Protein AF-A0A024TRD9-F1 (afdb_monomer)

Foldseek 3Di:
DDDDPPPCPPPPDPPPPVADPVNLVVLLVQCVVQVQLLDPPDSLVPRPPPSVVSVVSLVVLLVVLVVVVVVVVVVPPDDDPPDPSNVSSVVSNVSNVVSVVVVVVVVVVVVVVVVVVVVVVVVVVVVVVVVVVVVVVVVVVVVVVVVVVVVVVVVVVVVVVVVVVVVVVVVVVVVVVVVVVVVVVVVVVVVVVVVVVVVD

pLDDT: mean 78.79, std 17.1, range [31.55, 97.25]

Structure (mmCIF, N/CA/C/O backbone):
data_AF-A0A024TRD9-F1
#
_entry.id   AF-A0A024TRD9-F1
#
loop_
_atom_site.group_PDB
_atom_site.id
_atom_site.type_symbol
_atom_site.label_atom_id
_atom_site.label_alt_id
_atom_site.label_comp_id
_atom_site.label_asym_id
_atom_site.label_entity_id
_atom_site.label_seq_id
_atom_site.pdbx_PDB_ins_code
_atom_site.Cartn_x
_atom_site.Cartn_y
_atom_site.Cartn_z
_atom_site.occupancy
_atom_site.B_iso_or_equiv
_atom_site.auth_seq_id
_atom_site.auth_comp_id
_atom_site.auth_asym_id
_atom_site.auth_atom_id
_atom_site.pdbx_PDB_model_num
ATOM 1 N N . MET A 1 1 ? -62.103 15.910 76.640 1.00 36.50 1 MET A N 1
ATOM 2 C CA . MET A 1 1 ? -62.902 14.799 76.086 1.00 36.50 1 MET A CA 1
ATOM 3 C C . MET A 1 1 ? -63.021 15.069 74.597 1.00 36.50 1 MET A C 1
ATOM 5 O O . MET A 1 1 ? -63.647 16.052 74.235 1.00 36.50 1 MET A O 1
ATOM 9 N N . SER A 1 2 ? -62.052 14.524 73.858 1.00 36.94 2 SER A N 1
ATOM 10 C CA . SER A 1 2 ? -62.256 13.495 72.814 1.00 36.94 2 SER A CA 1
ATOM 11 C C . SER A 1 2 ? -62.791 14.134 71.526 1.00 36.94 2 SER A C 1
ATOM 13 O O . SER A 1 2 ? -63.931 14.572 71.482 1.00 36.94 2 SER A O 1
ATOM 15 N N . ASP A 1 3 ? -61.900 14.460 70.592 1.00 35.81 3 ASP A N 1
ATOM 16 C CA . ASP A 1 3 ? -61.480 13.599 69.465 1.00 35.81 3 ASP A CA 1
ATOM 17 C C . ASP A 1 3 ? -62.474 13.664 68.304 1.00 35.81 3 ASP A C 1
ATOM 19 O O . ASP A 1 3 ? -63.616 13.260 68.461 1.00 35.81 3 ASP A O 1
ATOM 23 N N . VAL A 1 4 ? -62.022 14.196 67.164 1.00 42.62 4 VAL A N 1
ATOM 24 C CA . VAL A 1 4 ? -61.913 13.508 65.863 1.00 42.62 4 VAL A CA 1
ATOM 25 C C . VAL A 1 4 ? -61.192 14.495 64.935 1.00 42.62 4 VAL A C 1
ATOM 27 O O . VAL A 1 4 ? -61.784 15.426 64.390 1.00 42.62 4 VAL A O 1
ATOM 30 N N . HIS A 1 5 ? -59.880 14.320 64.773 1.00 37.00 5 HIS A N 1
ATOM 31 C CA . HIS A 1 5 ? -59.167 14.878 63.629 1.00 37.00 5 HIS A CA 1
ATOM 32 C C . HIS A 1 5 ? -59.531 14.054 62.395 1.00 37.00 5 HIS A C 1
ATOM 34 O O . HIS A 1 5 ? -59.026 12.955 62.183 1.00 37.00 5 HIS A O 1
ATOM 40 N N . ALA A 1 6 ? -60.418 14.613 61.578 1.00 43.62 6 ALA A N 1
ATOM 41 C CA . ALA A 1 6 ? -60.546 14.252 60.179 1.00 43.62 6 ALA A CA 1
ATOM 42 C C . ALA A 1 6 ? -59.285 14.744 59.448 1.00 43.62 6 ALA A C 1
ATOM 44 O O . ALA A 1 6 ? -59.249 15.860 58.937 1.00 43.62 6 ALA A O 1
ATOM 45 N N . SER A 1 7 ? -58.223 13.938 59.448 1.00 37.84 7 SER A N 1
ATOM 46 C CA . SER A 1 7 ? -57.136 14.100 58.486 1.00 37.84 7 SER A CA 1
ATOM 47 C C . SER A 1 7 ? -57.434 13.193 57.305 1.00 37.84 7 SER A C 1
ATOM 49 O O . SER A 1 7 ? -57.062 12.019 57.275 1.00 37.84 7 SER A O 1
ATOM 51 N N . ASP A 1 8 ? -58.162 13.774 56.364 1.00 36.28 8 ASP A N 1
ATOM 52 C CA . ASP A 1 8 ? -58.354 13.294 55.009 1.00 36.28 8 ASP A CA 1
ATOM 53 C C . ASP A 1 8 ? -56.978 13.284 54.318 1.00 36.28 8 ASP A C 1
ATOM 55 O O . ASP A 1 8 ? -56.548 14.254 53.695 1.00 36.28 8 ASP A O 1
ATOM 59 N N . PHE A 1 9 ? -56.209 12.214 54.537 1.00 32.94 9 PHE A N 1
ATOM 60 C CA . PHE A 1 9 ? -54.996 11.947 53.777 1.00 32.94 9 PHE A CA 1
ATOM 61 C C . PHE A 1 9 ? -55.445 11.367 52.444 1.00 32.94 9 PHE A C 1
ATOM 63 O O . PHE A 1 9 ? -55.561 10.158 52.258 1.00 32.94 9 PHE A O 1
ATOM 70 N N . THR A 1 10 ? -55.757 12.283 51.535 1.00 37.31 10 THR A N 1
ATOM 71 C CA . THR A 1 10 ? -56.059 12.013 50.139 1.00 37.31 10 THR A CA 1
ATOM 72 C C . THR A 1 10 ? -55.031 11.041 49.576 1.00 37.31 10 THR A C 1
ATOM 74 O O . THR A 1 10 ? -53.855 11.378 49.406 1.00 37.31 10 THR A O 1
ATOM 77 N N . GLU A 1 11 ? -55.509 9.835 49.287 1.00 39.56 11 GLU A N 1
ATOM 78 C CA . GLU A 1 11 ? -54.861 8.780 48.521 1.00 39.56 11 GLU A CA 1
ATOM 79 C C . GLU A 1 11 ? -54.672 9.284 47.079 1.00 39.56 11 GLU A C 1
ATOM 81 O O . GLU A 1 11 ? -55.409 8.986 46.140 1.00 39.56 11 GLU A O 1
ATOM 86 N N . GLY A 1 12 ? -53.707 10.188 46.931 1.00 31.55 12 GLY A N 1
ATOM 87 C CA . GLY A 1 12 ? -53.382 10.886 45.703 1.00 31.55 12 GLY A CA 1
ATOM 88 C C . GLY A 1 12 ? -52.528 10.013 44.796 1.00 31.55 12 GLY A C 1
ATOM 89 O O . GLY A 1 12 ? -51.305 10.065 44.840 1.00 31.55 12 GLY A O 1
ATOM 90 N N . GLN A 1 13 ? -53.201 9.256 43.932 1.00 36.44 13 GLN A N 1
ATOM 91 C CA . GLN A 1 13 ? -52.716 8.877 42.603 1.00 36.44 13 GLN A CA 1
ATOM 92 C C . GLN A 1 13 ? -51.394 8.086 42.559 1.00 36.44 13 GLN A C 1
ATOM 94 O O . GLN A 1 13 ? -50.378 8.551 42.036 1.00 36.44 13 GLN A O 1
ATOM 99 N N . GLN A 1 14 ? -51.437 6.802 42.926 1.00 41.22 14 GLN A N 1
ATOM 100 C CA . GLN A 1 14 ? -50.516 5.837 42.317 1.00 41.22 14 GLN A CA 1
ATOM 101 C C . GLN A 1 14 ? -50.918 5.630 40.851 1.00 41.22 14 GLN A C 1
ATOM 103 O O . GLN A 1 14 ? -51.645 4.703 40.492 1.00 41.22 14 GLN A O 1
ATOM 108 N N . ALA A 1 15 ? -50.445 6.518 39.974 1.00 36.62 15 ALA A N 1
ATOM 109 C CA . ALA A 1 15 ? -50.396 6.242 38.545 1.00 36.62 15 ALA A CA 1
ATOM 110 C C . ALA A 1 15 ? -49.765 4.854 38.358 1.00 36.62 15 ALA A C 1
ATOM 112 O O . ALA A 1 15 ? -48.686 4.616 38.895 1.00 36.62 15 ALA A O 1
ATOM 113 N N . ARG A 1 16 ? -50.461 3.945 37.654 1.00 48.84 16 ARG A N 1
ATOM 114 C CA . ARG A 1 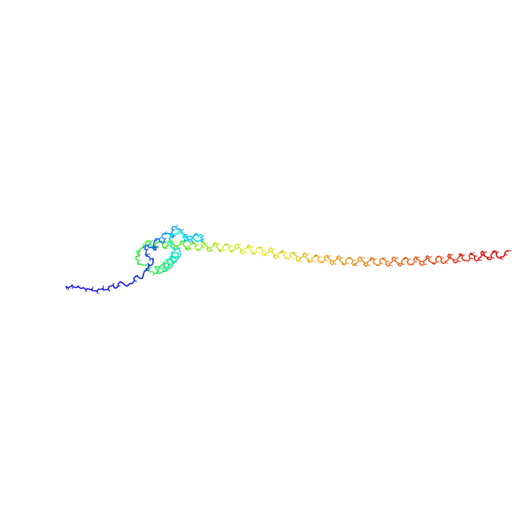16 ? -50.097 2.526 37.456 1.00 48.84 16 ARG A CA 1
ATOM 115 C C . ARG A 1 16 ? -48.596 2.354 37.189 1.00 48.84 16 ARG A C 1
ATOM 117 O O . ARG A 1 16 ? -48.142 2.409 36.045 1.00 48.84 16 ARG A O 1
ATOM 124 N N . LYS A 1 17 ? -47.824 2.153 38.257 1.00 57.59 17 LYS A N 1
ATOM 125 C CA . LYS A 1 17 ? -46.373 2.004 38.218 1.00 57.59 17 LYS A CA 1
ATOM 126 C C . LYS A 1 17 ? -46.129 0.590 37.707 1.00 57.59 17 LYS A C 1
ATOM 128 O O . LYS A 1 17 ? -46.303 -0.373 38.440 1.00 57.59 17 LYS A O 1
ATOM 133 N N . TRP A 1 18 ? -45.793 0.462 36.423 1.00 66.94 18 TRP A N 1
ATOM 134 C CA . TRP A 1 18 ? -45.527 -0.832 35.769 1.00 66.94 18 TRP A CA 1
ATOM 135 C C . TRP A 1 18 ? -44.462 -1.679 36.494 1.00 66.94 18 TRP A C 1
ATOM 137 O O . TRP A 1 18 ? -44.403 -2.884 36.282 1.00 66.94 18 TRP A O 1
ATOM 147 N N . TRP A 1 19 ? -43.637 -1.055 37.341 1.00 79.06 19 TRP A N 1
ATOM 148 C CA . TRP A 1 19 ? -42.618 -1.704 38.159 1.00 79.06 19 TRP A CA 1
ATOM 149 C C . TRP A 1 19 ? -42.872 -1.422 39.642 1.00 79.06 19 TRP A C 1
ATOM 151 O O . TRP A 1 19 ? -42.873 -0.261 40.065 1.00 79.06 19 TRP A O 1
ATOM 161 N N . SER A 1 20 ? -43.085 -2.486 40.414 1.00 86.38 20 SER A N 1
ATOM 162 C CA . SER A 1 20 ? -43.129 -2.461 41.879 1.00 86.38 20 SER A CA 1
ATOM 163 C C . SER A 1 20 ? -41.728 -2.657 42.465 1.00 86.38 20 SER A C 1
ATOM 165 O O . SER A 1 20 ? -40.823 -3.112 41.768 1.00 86.38 20 SER A O 1
ATOM 167 N N . ASP A 1 21 ? -41.540 -2.367 43.755 1.00 83.62 21 ASP A N 1
ATOM 168 C CA . ASP A 1 21 ? -40.252 -2.616 44.418 1.00 83.62 21 ASP A CA 1
ATOM 169 C C . ASP A 1 21 ? -39.887 -4.106 44.460 1.00 83.62 21 ASP A C 1
ATOM 171 O O . ASP A 1 21 ? -38.726 -4.453 44.254 1.00 83.62 21 ASP A O 1
ATOM 175 N N . ALA A 1 22 ? -40.881 -4.989 44.607 1.00 85.00 22 ALA A N 1
ATOM 176 C CA . ALA A 1 22 ? -40.695 -6.432 44.461 1.00 85.00 22 ALA A CA 1
ATOM 177 C C . ALA A 1 22 ? -40.285 -6.823 43.027 1.00 85.00 22 ALA A C 1
ATOM 179 O O . ALA A 1 22 ? -39.426 -7.684 42.836 1.00 85.00 22 ALA A O 1
ATOM 180 N N . GLY A 1 23 ? -40.858 -6.161 42.014 1.00 87.06 23 GLY A N 1
ATOM 181 C CA . GLY A 1 23 ? -40.491 -6.359 40.610 1.00 87.06 23 GLY A CA 1
ATOM 182 C C . GLY A 1 23 ? -39.075 -5.876 40.293 1.00 87.06 23 GLY A C 1
ATOM 183 O O . GLY A 1 23 ? -38.345 -6.555 39.576 1.00 87.06 23 GLY A O 1
ATOM 184 N N . ASP A 1 24 ? -38.659 -4.742 40.863 1.00 88.62 24 ASP A N 1
ATOM 185 C CA . ASP A 1 24 ? -37.281 -4.258 40.753 1.00 88.62 24 ASP A CA 1
ATOM 186 C C . ASP A 1 24 ? -36.296 -5.227 41.413 1.00 88.62 24 ASP A C 1
ATOM 188 O O . ASP A 1 24 ? -35.254 -5.511 40.833 1.00 88.62 24 ASP A O 1
ATOM 192 N N . LEU A 1 25 ? -36.619 -5.747 42.602 1.00 89.00 25 LEU A N 1
ATOM 193 C CA . LEU A 1 25 ? -35.757 -6.700 43.299 1.00 89.00 25 LEU A CA 1
ATOM 194 C C . LEU A 1 25 ? -35.585 -7.987 42.483 1.00 89.00 25 LEU A C 1
ATOM 196 O O . LEU A 1 25 ? -34.457 -8.400 42.242 1.00 89.00 25 LEU A O 1
ATOM 200 N N . SER A 1 26 ? -36.681 -8.559 41.974 1.00 88.75 26 SER A N 1
ATOM 201 C CA . SER A 1 26 ? -36.634 -9.745 41.108 1.00 88.75 26 SER A CA 1
ATOM 202 C C . SER A 1 26 ? -35.815 -9.504 39.834 1.00 88.75 26 SER A C 1
ATOM 204 O O . SER A 1 26 ? -34.998 -10.347 39.461 1.00 88.75 26 SER A O 1
ATOM 206 N N . LEU A 1 27 ? -35.971 -8.335 39.199 1.00 88.38 27 LEU A N 1
ATOM 207 C CA . LEU A 1 27 ? -35.169 -7.946 38.039 1.00 88.38 27 LEU A CA 1
ATOM 208 C C . LEU A 1 27 ? -33.677 -7.873 38.380 1.00 88.38 27 LEU A C 1
ATOM 210 O O . LEU A 1 27 ? -32.857 -8.395 37.628 1.00 88.38 27 LEU A O 1
ATOM 214 N N . LEU A 1 28 ? -33.316 -7.219 39.485 1.00 90.56 28 LEU A N 1
ATOM 215 C CA . LEU A 1 28 ? -31.923 -7.074 39.902 1.00 90.56 28 LEU A CA 1
ATOM 216 C C . LEU A 1 28 ? -31.305 -8.429 40.247 1.00 90.56 28 LEU A C 1
ATOM 218 O O . LEU A 1 28 ? -30.190 -8.701 39.814 1.00 90.56 28 LEU A O 1
ATOM 222 N N . THR A 1 29 ? -32.035 -9.305 40.942 1.00 90.06 29 THR A N 1
ATOM 223 C CA . THR A 1 29 ? -31.573 -10.667 41.238 1.00 90.06 29 THR A CA 1
ATOM 224 C C . THR A 1 29 ? -31.293 -11.428 39.948 1.00 90.06 29 THR A C 1
ATOM 226 O O . THR A 1 29 ? -30.225 -12.017 39.805 1.00 90.06 29 THR A O 1
ATOM 229 N N . GLN A 1 30 ? -32.202 -11.351 38.973 1.00 87.56 30 GLN A N 1
ATOM 230 C CA . GLN A 1 30 ? -32.016 -12.010 37.683 1.00 87.56 30 GLN A CA 1
ATOM 231 C C . GLN A 1 30 ? -30.812 -11.446 36.916 1.00 87.56 30 GLN A C 1
ATOM 233 O O . GLN A 1 30 ? -30.008 -12.198 36.373 1.00 87.56 30 GLN A O 1
ATOM 238 N N . VAL A 1 31 ? -30.642 -10.121 36.902 1.00 87.19 31 VAL A N 1
ATOM 239 C CA . VAL A 1 31 ? -29.489 -9.473 36.261 1.00 87.19 31 VAL A CA 1
ATOM 240 C C . VAL A 1 31 ? -28.173 -9.838 36.956 1.00 87.19 31 VAL A C 1
ATOM 242 O O . VAL A 1 31 ? -27.162 -9.969 36.268 1.00 87.19 31 VAL A O 1
ATOM 245 N N . ASN A 1 32 ? -28.178 -10.033 38.277 1.00 89.69 32 ASN A N 1
ATOM 246 C CA . ASN A 1 32 ? -26.997 -10.464 39.025 1.00 89.69 32 ASN A CA 1
ATOM 247 C C . ASN A 1 32 ? -26.613 -11.916 38.728 1.00 89.69 32 ASN A C 1
ATOM 249 O O . ASN A 1 32 ? -25.433 -12.226 38.624 1.00 89.69 32 ASN A O 1
ATOM 253 N N . ILE A 1 33 ? -27.598 -12.794 38.524 1.00 88.19 33 ILE A N 1
ATOM 254 C CA . ILE A 1 33 ? -27.360 -14.187 38.120 1.00 88.19 33 ILE A CA 1
ATOM 255 C C . ILE A 1 33 ? -26.815 -14.247 36.688 1.00 88.19 33 ILE A C 1
ATOM 257 O O . ILE A 1 33 ? -25.801 -14.891 36.426 1.00 88.19 33 ILE A O 1
ATOM 261 N N . ASP A 1 34 ? -27.476 -13.563 35.753 1.00 85.06 34 ASP A N 1
ATOM 262 C CA . ASP A 1 34 ? -27.178 -13.711 34.326 1.00 85.06 34 ASP A CA 1
ATOM 263 C C . ASP A 1 34 ? -25.964 -12.880 33.877 1.00 85.06 34 ASP A C 1
ATOM 265 O O . ASP A 1 34 ? -25.348 -13.172 32.847 1.00 85.06 34 ASP A O 1
ATOM 269 N N . LEU A 1 35 ? -25.640 -11.805 34.605 1.00 85.00 35 LEU A N 1
ATOM 270 C CA . LEU A 1 35 ? -24.626 -10.800 34.256 1.00 85.00 35 LEU A CA 1
ATOM 271 C C . LEU A 1 35 ? -24.644 -10.434 32.757 1.00 85.00 35 LEU A C 1
ATOM 273 O O . LEU A 1 35 ? -23.615 -10.488 32.067 1.00 85.00 35 LEU A O 1
ATOM 277 N N . PRO A 1 36 ? -25.805 -10.023 32.210 1.00 78.62 36 PRO A N 1
ATOM 278 C CA . PRO A 1 36 ? -26.000 -9.849 30.771 1.00 78.62 36 PRO A CA 1
ATOM 279 C C . PRO A 1 36 ? -25.104 -8.753 30.174 1.00 78.62 36 PRO A C 1
ATOM 281 O O . PRO A 1 36 ? -24.856 -8.730 28.969 1.00 78.62 36 PRO A O 1
ATOM 284 N N . PHE A 1 37 ? -24.593 -7.844 31.007 1.00 77.06 37 PHE A N 1
ATOM 285 C CA . PHE A 1 37 ? -23.659 -6.789 30.621 1.00 77.06 37 PHE A CA 1
ATOM 286 C C . PHE A 1 37 ? -22.200 -7.257 30.518 1.00 77.06 37 PHE A C 1
ATOM 288 O O . PHE A 1 37 ? -21.404 -6.522 29.937 1.00 77.06 37 PHE A O 1
ATOM 295 N N . LYS A 1 38 ? -21.841 -8.454 31.005 1.00 77.69 38 LYS A N 1
ATOM 296 C CA . LYS A 1 38 ? -20.530 -9.084 30.755 1.00 77.69 38 LYS A CA 1
ATOM 297 C C . LYS A 1 38 ? -20.533 -9.881 29.445 1.00 77.69 38 LYS A C 1
ATOM 299 O O . LYS A 1 38 ? -19.570 -9.825 28.685 1.00 77.69 38 LYS A O 1
ATOM 304 N N . GLN A 1 39 ? -21.652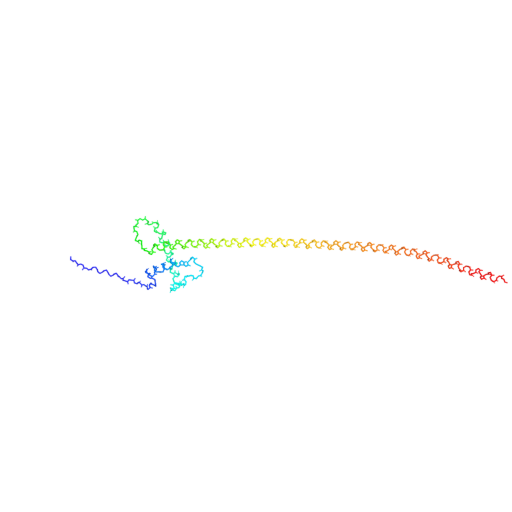 -10.520 29.111 1.00 70.31 39 GLN A N 1
ATOM 305 C CA . GLN A 1 39 ? -21.805 -11.359 27.915 1.00 70.31 39 GLN A CA 1
ATOM 306 C C . GLN A 1 39 ? -21.870 -10.569 26.589 1.00 70.31 39 GLN A C 1
ATOM 308 O O . GLN A 1 39 ? -22.286 -9.408 26.552 1.00 70.31 39 GLN A O 1
ATOM 313 N N . ALA A 1 40 ? -21.489 -11.202 25.472 1.00 60.03 40 ALA A N 1
ATOM 314 C CA . ALA A 1 40 ? -21.590 -10.620 24.127 1.00 60.03 40 ALA A CA 1
ATOM 315 C C . ALA A 1 40 ? -23.055 -10.320 23.715 1.00 60.03 40 ALA A C 1
ATOM 317 O O . ALA A 1 40 ? -24.005 -10.794 24.334 1.00 60.03 40 ALA A O 1
ATOM 318 N N . LYS A 1 41 ? -23.245 -9.472 22.687 1.00 55.50 41 LYS A N 1
ATOM 319 C CA . LYS A 1 41 ? -24.539 -8.853 22.311 1.00 55.50 41 LYS A CA 1
ATOM 320 C C . LYS A 1 41 ? -25.743 -9.824 22.381 1.00 55.50 41 LYS A C 1
ATOM 322 O O . LYS A 1 41 ? -25.749 -10.835 21.690 1.00 55.50 41 LYS A O 1
ATOM 327 N N . ASN A 1 42 ? -26.806 -9.386 23.080 1.00 52.75 42 ASN A N 1
ATOM 328 C CA . ASN A 1 42 ? -28.167 -9.964 23.211 1.00 52.75 42 ASN A CA 1
ATOM 329 C C . ASN A 1 42 ? -28.502 -10.831 24.450 1.00 52.75 42 ASN A C 1
ATOM 331 O O . ASN A 1 42 ? -29.638 -11.295 24.529 1.00 52.75 42 ASN A O 1
ATOM 335 N N . ALA A 1 43 ? -27.627 -10.974 25.451 1.00 54.78 43 ALA A N 1
ATOM 336 C CA . ALA A 1 43 ? -27.915 -11.792 26.646 1.00 54.78 43 ALA A CA 1
ATOM 337 C C . ALA A 1 43 ? -29.164 -11.361 27.451 1.00 54.78 43 ALA A C 1
ATOM 339 O O . ALA A 1 43 ? -29.897 -12.194 27.971 1.00 54.78 43 ALA A O 1
ATOM 340 N N . MET A 1 44 ? -29.487 -10.064 27.476 1.00 55.72 44 MET A N 1
ATOM 341 C CA . MET A 1 44 ? -30.623 -9.521 28.242 1.00 55.72 44 MET A CA 1
ATOM 342 C C . MET A 1 44 ? -32.014 -9.913 27.692 1.00 55.72 44 MET A C 1
ATOM 344 O O . MET A 1 44 ? -33.029 -9.552 28.280 1.00 55.72 44 MET A O 1
ATOM 348 N N . LYS A 1 45 ? -32.079 -10.624 26.554 1.00 54.28 45 LYS A N 1
ATOM 349 C CA . LYS A 1 45 ? -33.325 -11.165 25.977 1.00 54.28 45 LYS A CA 1
ATOM 350 C C . LYS A 1 45 ? -33.704 -12.547 26.526 1.00 54.28 45 LYS A C 1
ATOM 352 O O . LYS A 1 45 ? -34.810 -12.998 26.252 1.00 54.28 45 LYS A O 1
ATOM 357 N N . ALA A 1 46 ? -32.809 -13.222 27.249 1.00 50.06 46 ALA A N 1
ATOM 358 C CA . ALA A 1 46 ? -33.016 -14.602 27.693 1.00 50.06 46 ALA A CA 1
ATOM 359 C C . ALA A 1 46 ? -33.877 -14.734 28.968 1.00 50.06 46 ALA A C 1
ATOM 361 O O . ALA A 1 46 ? -34.317 -15.832 29.286 1.00 50.06 46 ALA A O 1
ATOM 362 N N . SER A 1 47 ? -34.164 -13.636 29.678 1.00 51.94 47 SER A N 1
ATOM 363 C CA . SER A 1 47 ? -34.734 -13.658 31.035 1.00 51.94 47 SER A CA 1
ATOM 364 C C . SER A 1 47 ? -36.271 -13.670 31.125 1.00 51.94 47 SER A C 1
ATOM 366 O O . SER A 1 47 ? -36.825 -13.370 32.179 1.00 51.94 47 SER A O 1
ATOM 368 N N . GLY A 1 48 ? -36.999 -13.984 30.046 1.00 54.34 48 GLY A N 1
ATOM 369 C CA . GLY A 1 48 ? -38.469 -14.142 30.065 1.00 54.34 48 GLY A CA 1
ATOM 370 C C . GLY A 1 48 ? -39.295 -12.862 30.311 1.00 54.34 48 GLY A C 1
ATOM 371 O O . GLY A 1 48 ? -40.499 -12.851 30.066 1.00 54.34 48 GLY A O 1
ATOM 372 N N . LEU A 1 49 ? -38.663 -11.765 30.733 1.00 58.03 49 LEU A N 1
ATOM 373 C CA . LEU A 1 49 ? -39.234 -10.421 30.807 1.00 58.03 49 LEU A CA 1
ATOM 374 C C . LEU A 1 49 ? -39.056 -9.710 29.458 1.00 58.03 49 LEU A C 1
ATOM 376 O O . LEU A 1 49 ? -38.115 -10.002 28.723 1.00 58.03 49 LEU A O 1
ATOM 380 N N . ASP A 1 50 ? -39.937 -8.759 29.122 1.00 67.06 50 ASP A N 1
ATOM 381 C CA . ASP A 1 50 ? -39.813 -7.916 27.919 1.00 67.06 50 ASP A CA 1
ATOM 382 C C . ASP A 1 50 ? -38.431 -7.237 27.911 1.00 67.06 50 ASP A C 1
ATOM 384 O O . ASP A 1 50 ? -38.224 -6.208 28.561 1.00 67.06 50 ASP A O 1
ATOM 388 N N . GLY A 1 51 ? -37.466 -7.847 27.212 1.00 69.94 51 GLY A N 1
ATOM 389 C CA . GLY A 1 51 ? -36.041 -7.556 27.368 1.00 69.94 51 GLY A CA 1
ATOM 390 C C . GLY A 1 51 ? -35.700 -6.091 27.117 1.00 69.94 51 GLY A C 1
ATOM 391 O O . GLY A 1 51 ? -34.767 -5.569 27.719 1.00 69.94 51 GLY A O 1
ATOM 392 N N . LYS A 1 52 ? -36.493 -5.377 26.305 1.00 76.94 52 LYS A N 1
ATOM 393 C CA . LYS A 1 52 ? -36.339 -3.927 26.105 1.00 76.94 52 LYS A CA 1
ATOM 394 C C . LYS A 1 52 ? -36.761 -3.124 27.340 1.00 76.94 52 LYS A C 1
ATOM 396 O O . LYS A 1 52 ? -36.036 -2.215 27.744 1.00 76.94 52 LYS A O 1
ATOM 401 N N . LYS A 1 53 ? -37.899 -3.458 27.957 1.00 81.62 53 LYS A N 1
ATOM 402 C CA . LYS A 1 53 ? -38.396 -2.781 29.169 1.00 81.62 53 LYS A CA 1
ATOM 403 C C . LYS A 1 53 ? -37.555 -3.120 30.394 1.00 81.62 53 LYS A C 1
ATOM 405 O O . LYS A 1 53 ? -37.221 -2.212 31.148 1.00 81.62 53 LYS A O 1
ATOM 410 N N . ALA A 1 54 ? -37.166 -4.384 30.550 1.00 81.81 54 ALA A N 1
ATOM 411 C CA . ALA A 1 54 ? -36.278 -4.831 31.620 1.00 81.81 54 ALA A CA 1
ATOM 412 C C . ALA A 1 54 ? -34.895 -4.161 31.522 1.00 81.81 54 ALA A C 1
ATOM 414 O O . ALA A 1 54 ? -34.406 -3.621 32.512 1.00 81.81 54 ALA A O 1
ATOM 415 N N . SER A 1 55 ? -34.315 -4.085 30.315 1.00 80.06 55 SER A N 1
ATOM 416 C CA . SER A 1 55 ? -33.061 -3.349 30.081 1.00 80.06 55 SER A CA 1
ATOM 417 C C . SER A 1 55 ? -33.189 -1.876 30.456 1.00 80.06 55 SER A C 1
ATOM 419 O O . SER A 1 55 ? -32.382 -1.356 31.222 1.00 80.06 55 SER A O 1
ATOM 421 N N . SER A 1 56 ? -34.226 -1.198 29.950 1.00 84.25 56 SER A N 1
ATOM 422 C CA . SER A 1 56 ? -34.467 0.215 30.258 1.00 84.25 56 SER A CA 1
ATOM 423 C C . SER A 1 56 ? -34.633 0.449 31.762 1.00 84.25 56 SER A C 1
ATOM 425 O O . SER A 1 56 ? -34.059 1.399 32.299 1.00 84.25 56 SER A O 1
ATOM 427 N N . ARG A 1 57 ? -35.360 -0.440 32.452 1.00 87.19 57 ARG A N 1
ATOM 428 C CA . ARG A 1 57 ? -35.563 -0.357 33.898 1.00 87.19 57 ARG A CA 1
ATOM 429 C C . ARG A 1 57 ? -34.263 -0.555 34.674 1.00 87.19 57 ARG A C 1
ATOM 431 O O . ARG A 1 57 ? -33.981 0.252 35.554 1.00 87.19 57 ARG A O 1
ATOM 438 N N . PHE A 1 58 ? -33.456 -1.552 34.317 1.00 86.00 58 PHE A N 1
ATOM 439 C CA . PHE A 1 58 ? -32.155 -1.807 34.939 1.00 86.00 58 PHE A CA 1
ATOM 440 C C . PHE A 1 58 ? -31.233 -0.582 34.865 1.00 86.00 58 PHE A C 1
ATOM 442 O O . PHE A 1 58 ? -30.749 -0.112 35.892 1.00 86.00 58 PHE A O 1
ATOM 449 N N . TYR A 1 59 ? -31.058 0.010 33.678 1.00 85.38 59 TYR A N 1
ATOM 450 C CA . TYR A 1 59 ? -30.214 1.203 33.530 1.00 85.38 59 TYR A CA 1
ATOM 451 C C . TYR A 1 59 ? -30.740 2.405 34.319 1.00 85.38 59 TYR A C 1
ATOM 453 O O . TYR A 1 59 ? -29.954 3.183 34.862 1.00 85.38 59 TYR A O 1
ATOM 461 N N . GLN A 1 60 ? -32.063 2.555 34.417 1.00 86.12 60 GLN A N 1
ATOM 462 C CA . GLN A 1 60 ? -32.660 3.597 35.244 1.00 86.12 60 GLN A CA 1
ATOM 463 C C . GLN A 1 60 ? -32.359 3.378 36.734 1.00 86.12 60 GLN A C 1
ATOM 465 O O . GLN A 1 60 ? -32.039 4.347 37.420 1.00 86.12 60 GLN A O 1
ATOM 470 N N . LEU A 1 61 ? -32.431 2.137 37.227 1.00 89.00 61 LEU A N 1
ATOM 471 C CA . LEU A 1 61 ? -32.110 1.798 38.618 1.00 89.00 61 LEU A CA 1
ATOM 472 C C . LEU A 1 61 ? -30.640 2.087 38.940 1.00 89.00 61 LEU A C 1
ATOM 474 O O . LEU A 1 61 ? -30.372 2.794 39.904 1.00 89.00 61 LEU A O 1
ATOM 478 N N . ILE A 1 62 ? -29.712 1.659 38.080 1.00 87.19 62 ILE A N 1
ATOM 479 C CA . ILE A 1 62 ? -28.279 1.972 38.205 1.00 87.19 62 ILE A CA 1
ATOM 480 C C . ILE A 1 62 ? -28.045 3.488 38.256 1.00 87.19 62 ILE A C 1
ATOM 482 O O . ILE A 1 62 ? -27.325 3.985 39.119 1.00 87.19 62 ILE A O 1
ATOM 486 N N . ARG A 1 63 ? -28.684 4.255 37.362 1.00 87.31 63 ARG A N 1
ATOM 487 C CA . ARG A 1 63 ? -28.537 5.719 37.318 1.00 87.31 63 ARG A CA 1
ATOM 488 C C . ARG A 1 63 ? -29.042 6.395 38.591 1.00 87.31 63 ARG A C 1
ATOM 490 O O . ARG A 1 63 ? -28.409 7.333 39.071 1.00 87.31 63 ARG A O 1
ATOM 497 N N . VAL A 1 64 ? -30.206 5.978 39.085 1.00 85.38 64 VAL A N 1
ATOM 498 C CA . VAL A 1 64 ? -30.786 6.524 40.319 1.00 85.38 64 VAL A CA 1
ATOM 499 C C . VAL A 1 64 ? -29.908 6.164 41.516 1.00 85.38 64 VAL A C 1
ATOM 501 O O . VAL A 1 64 ? -29.628 7.038 42.331 1.00 85.38 64 VAL A O 1
ATOM 504 N N . HIS A 1 65 ? -29.413 4.926 41.577 1.00 89.19 65 HIS A N 1
ATOM 505 C CA . HIS A 1 65 ? -28.564 4.446 42.666 1.00 89.19 65 HIS A CA 1
ATOM 506 C C . HIS A 1 65 ? -27.222 5.171 42.745 1.00 89.19 65 HIS A C 1
ATOM 508 O O . HIS A 1 65 ? -26.828 5.605 43.818 1.00 89.19 65 HIS A O 1
ATOM 514 N N . LYS A 1 66 ? -26.557 5.415 41.609 1.00 85.75 66 LYS A N 1
ATOM 515 C CA . LYS A 1 66 ? -25.306 6.196 41.581 1.00 85.75 66 LYS A CA 1
ATOM 516 C C . LYS A 1 66 ? -25.483 7.604 42.156 1.00 85.75 66 LYS A C 1
ATOM 518 O O . LYS A 1 66 ? -24.689 8.043 42.979 1.00 85.75 66 LYS A O 1
ATOM 523 N N . LYS A 1 67 ? -26.576 8.288 41.795 1.00 84.5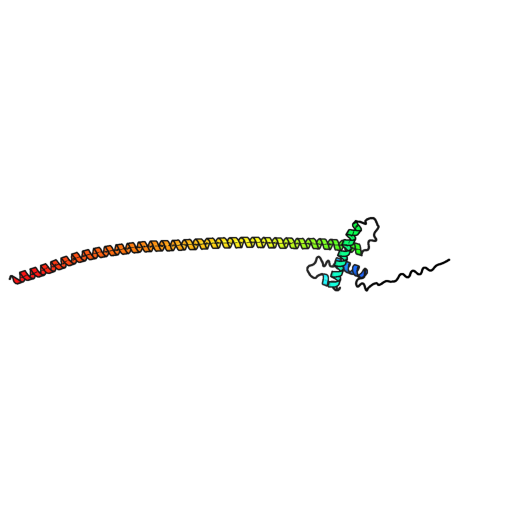0 67 LYS A N 1
ATOM 524 C CA . LYS A 1 67 ? -26.912 9.604 42.370 1.00 84.50 67 LYS A CA 1
ATOM 525 C C . LYS A 1 67 ? -27.198 9.531 43.868 1.00 84.50 67 LYS A C 1
ATOM 527 O O . LYS A 1 67 ? -26.875 10.464 44.601 1.00 84.50 67 LYS A O 1
ATOM 532 N N . PHE A 1 68 ? -27.831 8.446 44.310 1.00 85.44 68 PHE A N 1
ATOM 533 C CA . PHE A 1 68 ? -28.070 8.188 45.723 1.00 85.44 68 PHE A CA 1
ATOM 534 C C . PHE A 1 68 ? -26.752 7.970 46.476 1.00 85.44 68 PHE A C 1
ATOM 536 O O . PHE A 1 68 ? -26.524 8.677 47.446 1.00 85.44 68 PHE A O 1
ATOM 543 N N . GLN A 1 69 ? -25.842 7.121 45.985 1.00 85.19 69 GLN A N 1
ATOM 544 C CA . GLN A 1 69 ? -24.502 6.929 46.563 1.00 85.19 69 GLN A CA 1
ATOM 545 C C . GLN A 1 69 ? -23.715 8.246 46.652 1.00 85.19 69 GLN A C 1
ATOM 547 O O . GLN A 1 69 ? -23.138 8.557 47.694 1.00 85.19 69 GLN A O 1
ATOM 552 N N . GLU A 1 70 ? -23.725 9.049 45.583 1.00 83.06 70 GLU A N 1
ATOM 553 C CA . GLU A 1 70 ? -23.099 10.376 45.567 1.00 83.06 70 GLU A CA 1
ATOM 554 C C . GLU A 1 70 ? -23.688 11.292 46.644 1.00 83.06 70 GLU A C 1
ATOM 556 O O . GLU A 1 70 ? -22.935 11.941 47.359 1.00 83.06 70 GLU A O 1
ATOM 561 N N . SER A 1 71 ? -25.014 11.318 46.800 1.00 80.19 71 SER A N 1
ATOM 562 C CA . SER A 1 71 ? -25.701 12.175 47.776 1.00 80.19 71 SER A CA 1
ATOM 563 C C . SER A 1 71 ? -25.518 11.681 49.219 1.00 80.19 71 SER A C 1
ATOM 565 O O . SER A 1 71 ? -25.260 12.480 50.117 1.00 80.19 71 SER A O 1
ATOM 567 N N . SER A 1 72 ? -25.597 10.367 49.449 1.00 72.25 72 SER A N 1
ATOM 568 C CA . SER A 1 72 ? -25.424 9.729 50.760 1.00 72.25 72 SER A CA 1
ATOM 569 C C . SER A 1 72 ? -23.999 9.845 51.290 1.00 72.25 72 SER A C 1
ATOM 571 O O . SER A 1 72 ? -23.817 10.015 52.495 1.00 72.25 72 SER A O 1
ATOM 573 N N . LYS A 1 73 ? -22.989 9.875 50.411 1.00 64.62 73 LYS A N 1
ATOM 574 C CA . LYS A 1 73 ? -21.596 10.166 50.787 1.00 64.62 73 LYS A CA 1
ATOM 575 C C . LYS A 1 73 ? -21.449 11.492 51.550 1.00 64.62 73 LYS A C 1
ATOM 577 O O . LYS A 1 73 ? -20.568 11.607 52.396 1.00 64.62 73 LYS A O 1
ATOM 582 N N . TYR A 1 74 ? -22.318 12.470 51.287 1.00 60.28 74 TYR A N 1
ATOM 583 C CA . TYR A 1 74 ? -22.326 13.774 51.962 1.00 60.28 74 TYR A CA 1
ATOM 584 C C . TYR A 1 74 ? -23.317 13.866 53.139 1.00 60.28 74 TYR A C 1
ATOM 586 O O . TYR A 1 74 ? -23.382 14.904 53.791 1.00 60.28 74 TYR A O 1
ATOM 594 N N . LEU A 1 75 ? -24.065 12.795 53.434 1.00 58.78 75 LEU A N 1
ATOM 595 C CA . LEU A 1 75 ? -25.081 12.713 54.500 1.00 58.78 75 LEU A CA 1
ATOM 596 C C . LEU A 1 75 ? -24.755 11.636 55.560 1.00 58.78 75 LEU A C 1
ATOM 598 O O . LEU A 1 75 ? -25.605 11.301 56.383 1.00 58.78 75 LEU A O 1
ATOM 602 N N . SER A 1 76 ? -23.531 11.094 55.541 1.00 55.12 76 SER A N 1
ATOM 603 C CA . SER A 1 76 ? -23.040 10.009 56.406 1.00 55.12 76 SER A CA 1
ATOM 604 C C . SER A 1 76 ? -23.011 10.402 57.893 1.00 55.12 76 SER A C 1
ATOM 606 O O . SER A 1 76 ? -21.978 10.796 58.433 1.00 55.12 76 SER A O 1
ATOM 608 N N . GLY A 1 77 ? -24.156 10.274 58.555 1.00 55.00 77 GLY A N 1
ATOM 609 C CA . GLY A 1 77 ? -24.319 10.390 60.008 1.00 55.00 77 GLY A CA 1
ATOM 610 C C . GLY A 1 77 ? -25.665 9.871 60.526 1.00 55.00 77 GLY A C 1
ATOM 611 O O . GLY A 1 77 ? -25.948 10.008 61.712 1.00 55.00 77 GLY A O 1
ATOM 612 N N . VAL A 1 78 ? -26.498 9.296 59.652 1.00 45.91 78 VAL A N 1
ATOM 613 C CA . VAL A 1 78 ? -27.828 8.768 59.979 1.00 45.91 78 VAL A CA 1
ATOM 614 C C . VAL A 1 78 ? -27.839 7.278 59.657 1.00 45.91 78 VAL A C 1
ATOM 616 O O . VAL A 1 78 ? -27.449 6.889 58.557 1.00 45.91 78 VAL A O 1
ATOM 619 N N . GLU A 1 79 ? -28.255 6.462 60.626 1.00 46.19 79 GLU A N 1
ATOM 620 C CA . GLU A 1 79 ? -28.413 5.015 60.477 1.00 46.19 79 GLU A CA 1
ATOM 621 C C . GLU A 1 79 ? -29.428 4.733 59.356 1.00 46.19 79 GLU A C 1
ATOM 623 O O . GLU A 1 79 ? -30.569 5.201 59.396 1.00 46.19 79 GLU A O 1
ATOM 628 N N . GLN A 1 80 ? -28.974 4.057 58.302 1.00 54.91 80 GLN A N 1
ATOM 629 C CA . GLN A 1 80 ? -29.768 3.770 57.113 1.00 54.91 80 GLN A CA 1
ATOM 630 C C . GLN A 1 80 ? -30.289 2.337 57.199 1.00 54.91 80 GLN A C 1
ATOM 632 O O . GLN A 1 80 ? -29.521 1.415 57.457 1.00 54.91 80 GLN A O 1
ATOM 637 N N . ASP A 1 81 ? -31.584 2.145 56.954 1.00 55.56 81 ASP A N 1
ATOM 638 C CA . ASP A 1 81 ? -32.170 0.812 56.824 1.00 55.56 81 ASP A CA 1
ATOM 639 C C . ASP A 1 81 ? -31.698 0.202 55.490 1.00 55.56 81 ASP A C 1
ATOM 641 O O . ASP A 1 81 ? -32.218 0.516 54.411 1.00 55.56 81 ASP A O 1
ATOM 645 N N . GLU A 1 82 ? -30.624 -0.590 55.544 1.00 61.53 82 GLU A N 1
ATOM 646 C CA . GLU A 1 82 ? -30.001 -1.242 54.389 1.00 61.53 82 GLU A CA 1
ATOM 647 C C . GLU A 1 82 ? -30.935 -2.316 53.815 1.00 61.53 82 GLU A C 1
ATOM 649 O O . GLU A 1 82 ? -30.847 -3.512 54.092 1.00 61.53 82 GLU A O 1
ATOM 654 N N . THR A 1 83 ? -31.873 -1.886 52.974 1.00 78.31 83 THR A N 1
ATOM 655 C CA . THR A 1 83 ? -32.759 -2.805 52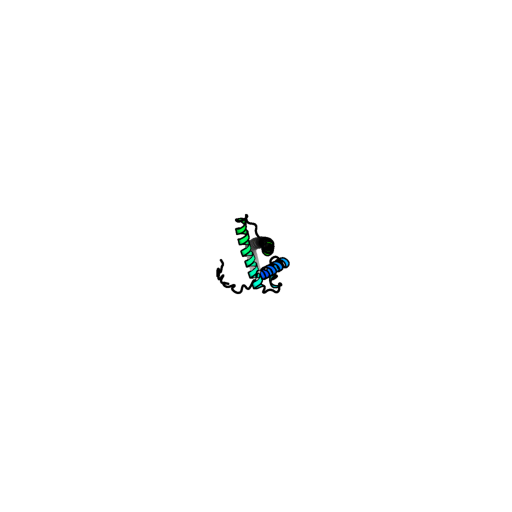.258 1.00 78.31 83 THR A CA 1
ATOM 656 C C . THR A 1 83 ? -31.932 -3.659 51.290 1.00 78.31 83 THR A C 1
ATOM 658 O O . THR A 1 83 ? -31.107 -3.124 50.553 1.00 78.31 83 THR A O 1
ATOM 661 N N . GLY A 1 84 ? -32.210 -4.965 51.167 1.00 80.69 84 GLY A N 1
ATOM 662 C CA . GLY A 1 84 ? -31.471 -5.870 50.260 1.00 80.69 84 GLY A CA 1
ATOM 663 C C . GLY A 1 84 ? -31.398 -5.425 48.784 1.00 80.69 84 GLY A C 1
ATOM 664 O O . GLY A 1 84 ? -30.502 -5.835 48.052 1.00 80.69 84 GLY A O 1
ATOM 665 N N . LYS A 1 85 ? -32.293 -4.526 48.349 1.00 85.25 85 LYS A N 1
ATOM 666 C CA . LYS A 1 85 ? -32.248 -3.855 47.037 1.00 85.25 85 LYS A CA 1
ATOM 667 C C . LYS A 1 85 ? -31.024 -2.940 46.874 1.00 85.25 85 LYS A C 1
ATOM 669 O O . LYS A 1 85 ? -30.470 -2.889 45.783 1.00 85.25 85 LYS A O 1
ATOM 674 N N . ILE A 1 86 ? -30.634 -2.217 47.926 1.00 86.38 86 ILE A N 1
ATOM 675 C CA . ILE A 1 86 ? -29.495 -1.282 47.945 1.00 86.38 86 ILE A CA 1
ATOM 676 C C . ILE A 1 86 ? -28.189 -2.070 47.828 1.00 86.38 86 ILE A C 1
ATOM 678 O O . ILE A 1 86 ? -27.427 -1.811 46.904 1.00 86.38 86 ILE A O 1
ATOM 682 N N . ILE A 1 87 ? -28.016 -3.106 48.658 1.00 87.94 87 ILE A N 1
ATOM 683 C CA . ILE A 1 87 ? -26.837 -3.991 48.645 1.00 87.94 87 ILE A CA 1
ATOM 684 C C . ILE A 1 87 ? -26.627 -4.600 47.253 1.00 87.94 87 ILE A C 1
ATOM 686 O O . ILE A 1 87 ? -25.530 -4.585 46.700 1.00 87.94 87 ILE A O 1
ATOM 690 N N . LEU A 1 88 ? -27.707 -5.096 46.646 1.00 90.56 88 LEU A N 1
ATOM 691 C CA . LEU A 1 88 ? -27.644 -5.696 45.318 1.00 90.56 88 LEU A CA 1
ATOM 692 C C . LEU A 1 88 ? -27.321 -4.669 44.221 1.00 90.56 88 LEU A C 1
ATOM 694 O O . LEU A 1 88 ? -26.652 -4.993 43.241 1.00 90.56 88 LEU A O 1
ATOM 698 N N . LEU A 1 89 ? -27.793 -3.429 44.364 1.00 90.62 89 LEU A N 1
ATOM 699 C CA . LEU A 1 89 ? -27.442 -2.343 43.452 1.00 90.62 89 LEU A CA 1
ATOM 700 C C . LEU A 1 89 ? -25.981 -1.914 43.609 1.00 90.62 89 LEU A C 1
ATOM 702 O O . LEU A 1 89 ? -25.360 -1.618 42.591 1.00 90.62 89 LEU A O 1
ATOM 706 N N . ASP A 1 90 ? -25.427 -1.912 44.825 1.00 90.62 90 ASP A N 1
ATOM 707 C CA . ASP A 1 90 ? -24.005 -1.633 45.064 1.00 90.62 90 ASP A CA 1
ATOM 708 C C . ASP A 1 90 ? -23.116 -2.642 44.322 1.00 90.62 90 ASP A C 1
ATOM 710 O O . ASP A 1 90 ? -22.259 -2.243 43.526 1.00 90.62 90 ASP A O 1
ATOM 714 N N . GLU A 1 91 ? -23.383 -3.942 44.498 1.00 92.25 91 GLU A N 1
ATOM 715 C CA . GLU A 1 91 ? -22.662 -5.024 43.814 1.00 92.25 91 GLU A CA 1
ATOM 716 C C . GLU A 1 91 ? -22.797 -4.913 42.285 1.00 92.25 91 GLU A C 1
ATOM 718 O O . GLU A 1 91 ? -21.807 -4.929 41.549 1.00 92.25 91 GLU A O 1
ATOM 723 N N . LEU A 1 92 ? -24.024 -4.740 41.782 1.00 91.00 92 LEU A N 1
ATOM 724 C CA . LEU A 1 92 ? -24.281 -4.642 40.344 1.00 91.00 92 LEU A CA 1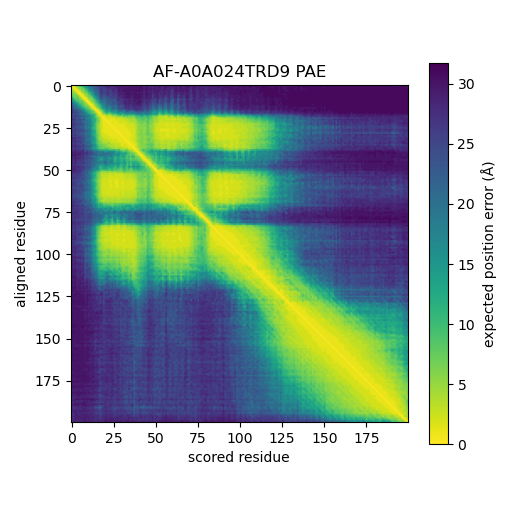
ATOM 725 C C . LEU A 1 92 ? -23.646 -3.404 39.706 1.00 91.00 92 LEU A C 1
ATOM 727 O O . LEU A 1 92 ? -23.193 -3.485 38.564 1.00 91.00 92 LEU A O 1
ATOM 731 N N . VAL A 1 93 ? -23.608 -2.267 40.408 1.00 90.62 93 VAL A N 1
ATOM 732 C CA . VAL A 1 93 ? -22.916 -1.056 39.944 1.00 90.62 93 VAL A CA 1
ATOM 733 C C . VAL A 1 93 ? -21.425 -1.326 39.789 1.00 90.62 93 VAL A C 1
ATOM 735 O O . VAL A 1 93 ? -20.870 -1.020 38.732 1.00 90.62 93 VAL A O 1
ATOM 738 N N . GLN A 1 94 ? -20.800 -1.942 40.795 1.00 90.88 94 GLN A N 1
ATOM 739 C CA . GLN A 1 94 ? -19.386 -2.292 40.743 1.00 90.88 94 GLN A CA 1
ATOM 740 C C . GLN A 1 94 ? -19.090 -3.222 39.558 1.00 90.88 94 GLN A C 1
ATOM 742 O O . GLN A 1 94 ? -18.248 -2.911 38.712 1.00 90.88 94 GLN A O 1
ATOM 747 N N . LEU A 1 95 ? -19.834 -4.326 39.439 1.00 89.12 95 LEU A N 1
ATOM 748 C CA . LEU A 1 95 ? -19.649 -5.301 38.360 1.00 89.12 95 LEU A CA 1
ATOM 749 C C . LEU A 1 95 ? -19.886 -4.689 36.972 1.00 89.12 95 LEU A C 1
ATOM 751 O O . LEU A 1 95 ? -19.245 -5.091 35.994 1.00 89.12 95 LEU A O 1
ATOM 755 N N . PHE A 1 96 ? -20.823 -3.746 36.865 1.00 86.00 96 PHE A N 1
ATOM 756 C CA . PHE A 1 96 ? -21.121 -3.044 35.622 1.00 86.00 96 PHE A CA 1
ATOM 757 C C . PHE A 1 96 ? -19.986 -2.102 35.206 1.00 86.00 96 PHE A C 1
ATOM 759 O O . PHE A 1 96 ? -19.601 -2.091 34.032 1.00 86.00 96 PHE A O 1
ATOM 766 N N . ASP A 1 97 ? -19.439 -1.333 36.146 1.00 85.69 97 ASP A N 1
ATOM 767 C CA . ASP A 1 97 ? -18.348 -0.397 35.877 1.00 85.69 97 ASP A CA 1
ATOM 768 C C . ASP A 1 97 ? -17.054 -1.137 35.509 1.00 85.69 97 ASP A C 1
ATOM 770 O O . ASP A 1 97 ? -16.426 -0.803 34.500 1.00 85.69 97 ASP A O 1
ATOM 774 N N . GLU A 1 98 ? -16.721 -2.217 36.224 1.00 87.12 98 GLU A N 1
ATOM 775 C CA . GLU A 1 98 ? -15.612 -3.116 35.876 1.00 87.12 98 GLU A CA 1
ATOM 776 C C . GLU A 1 98 ? -15.758 -3.672 34.449 1.00 87.12 98 GLU A C 1
ATOM 778 O O . GLU A 1 98 ? -14.822 -3.620 33.646 1.00 87.12 98 GLU A O 1
ATOM 783 N N . ALA A 1 99 ? -16.955 -4.147 34.084 1.00 84.50 99 ALA A N 1
ATOM 784 C CA . ALA A 1 99 ? -17.229 -4.664 32.744 1.00 84.50 99 ALA A CA 1
ATOM 785 C C . ALA A 1 99 ? -17.112 -3.583 31.653 1.00 84.50 99 ALA A C 1
ATOM 787 O O . ALA A 1 99 ? -16.696 -3.878 30.526 1.00 84.50 99 ALA A O 1
ATOM 788 N N . CYS A 1 100 ? -17.467 -2.332 31.960 1.00 79.00 100 CYS A N 1
ATOM 789 C CA . CYS A 1 100 ? -17.314 -1.213 31.032 1.00 79.00 100 CYS A CA 1
ATOM 790 C C . CYS A 1 100 ? -15.840 -0.865 30.804 1.00 79.00 100 CYS A C 1
ATOM 792 O O . CYS A 1 100 ? -15.438 -0.695 29.651 1.00 79.00 100 CYS A O 1
ATOM 794 N N . VAL A 1 101 ? -15.033 -0.811 31.868 1.00 82.69 101 VAL A N 1
ATOM 795 C CA . VAL A 1 101 ? -13.583 -0.576 31.778 1.00 82.69 101 VAL A CA 1
ATOM 796 C C . VAL A 1 101 ? -12.908 -1.688 30.978 1.00 82.69 101 VAL A C 1
ATOM 798 O O . VAL A 1 101 ? -12.165 -1.398 30.040 1.00 82.69 101 VAL A O 1
ATOM 801 N N . GLN A 1 102 ? -13.235 -2.948 31.270 1.00 80.62 102 GLN A N 1
ATOM 802 C CA . GLN A 1 102 ? -12.685 -4.106 30.569 1.00 80.62 102 GLN A CA 1
ATOM 803 C C . GLN A 1 102 ? -12.991 -4.061 29.063 1.00 80.62 102 GLN A C 1
ATOM 805 O O . GLN A 1 102 ? -12.088 -4.167 28.235 1.00 80.62 102 GLN A O 1
ATOM 810 N N . ARG A 1 103 ? -14.251 -3.804 28.683 1.00 78.19 103 ARG A N 1
ATOM 811 C CA . ARG A 1 103 ? -14.638 -3.663 27.267 1.00 78.19 103 ARG A CA 1
ATOM 812 C C . ARG A 1 103 ? -13.966 -2.487 26.582 1.00 78.19 103 ARG A C 1
ATOM 814 O O . ARG A 1 103 ? -13.660 -2.562 25.392 1.00 78.19 103 ARG A O 1
ATOM 821 N N . GLN A 1 104 ? -13.781 -1.383 27.298 1.00 73.81 104 GLN A N 1
ATOM 822 C CA . GLN A 1 104 ? -13.097 -0.224 26.750 1.00 73.81 104 GLN A CA 1
ATOM 823 C C . GLN A 1 104 ? -11.614 -0.535 26.509 1.00 73.81 104 GLN A C 1
ATOM 825 O O . GLN A 1 104 ? -11.110 -0.201 25.440 1.00 73.81 104 GLN A O 1
ATOM 830 N N . ALA A 1 105 ? -10.949 -1.237 27.431 1.00 78.25 105 ALA A N 1
ATOM 831 C CA . ALA A 1 105 ? -9.564 -1.690 27.286 1.00 78.25 105 ALA A CA 1
ATOM 832 C C . ALA A 1 105 ? -9.381 -2.710 26.141 1.00 78.25 105 ALA A C 1
ATOM 834 O O . ALA A 1 105 ? -8.427 -2.645 25.362 1.00 78.25 105 ALA A O 1
ATOM 835 N N . GLU A 1 106 ? -10.325 -3.637 25.976 1.00 81.44 106 GLU A N 1
ATOM 836 C CA . GLU A 1 106 ? -10.342 -4.573 24.846 1.00 81.44 106 GLU A CA 1
ATOM 837 C C . GLU A 1 106 ? -10.495 -3.834 23.508 1.00 81.44 106 GLU A C 1
ATOM 839 O O . GLU A 1 106 ? -9.774 -4.108 22.546 1.00 81.44 106 GLU A O 1
ATOM 844 N N . ARG A 1 107 ? -11.382 -2.834 23.445 1.00 75.94 107 ARG A N 1
ATOM 845 C CA . ARG A 1 107 ? -11.553 -2.004 22.245 1.00 75.94 107 ARG A CA 1
ATOM 846 C C . ARG A 1 107 ? -10.301 -1.197 21.923 1.00 75.94 107 ARG A C 1
ATOM 848 O O . ARG A 1 107 ? -9.869 -1.227 20.774 1.00 75.94 107 ARG A O 1
ATOM 855 N N . THR A 1 108 ? -9.698 -0.518 22.897 1.00 78.12 108 THR A N 1
ATOM 856 C CA . THR A 1 108 ? -8.489 0.291 22.666 1.00 78.12 108 THR A CA 1
ATOM 857 C C . THR A 1 108 ? -7.301 -0.570 22.239 1.00 78.12 108 THR A C 1
ATOM 859 O O . THR A 1 108 ? -6.612 -0.211 21.288 1.00 78.12 108 THR A O 1
ATOM 862 N N . SER A 1 109 ? -7.100 -1.740 22.852 1.00 81.25 109 SER A N 1
ATOM 863 C CA . SER A 1 109 ? -6.032 -2.668 22.451 1.00 81.25 109 SER A CA 1
ATOM 864 C C . SER A 1 109 ? -6.253 -3.265 21.056 1.00 81.25 109 SER A C 1
ATOM 866 O O . SER A 1 109 ? -5.305 -3.379 20.278 1.00 81.25 109 SER A O 1
ATOM 868 N N . SER A 1 110 ? -7.497 -3.601 20.695 1.00 78.81 110 SER A N 1
ATOM 869 C CA . SER A 1 110 ? -7.823 -4.075 19.343 1.00 78.81 110 SER A CA 1
ATOM 870 C C . SER A 1 110 ? -7.614 -2.992 18.277 1.00 78.81 110 SER A C 1
ATOM 872 O O . SER A 1 110 ? -7.062 -3.281 17.216 1.00 78.81 110 SER A O 1
ATOM 874 N N . ALA A 1 111 ? -7.975 -1.740 18.578 1.00 82.44 111 ALA A N 1
ATOM 875 C CA . ALA A 1 111 ? -7.765 -0.599 17.693 1.00 82.44 111 ALA A CA 1
ATOM 876 C C . ALA A 1 111 ? -6.272 -0.282 17.513 1.00 82.44 111 ALA A C 1
ATOM 878 O O . ALA A 1 111 ? -5.833 -0.062 16.387 1.00 82.44 111 ALA A O 1
ATOM 879 N N . ALA A 1 112 ? -5.478 -0.334 18.588 1.00 86.00 112 ALA A N 1
ATOM 880 C CA . ALA A 1 112 ? -4.030 -0.130 18.523 1.00 86.00 112 ALA A CA 1
ATOM 881 C C . ALA A 1 112 ? -3.340 -1.181 17.636 1.00 86.00 112 ALA A C 1
ATOM 883 O O . ALA A 1 112 ? -2.569 -0.829 16.748 1.00 86.00 112 ALA A O 1
ATOM 884 N N . LYS A 1 113 ? -3.690 -2.466 17.798 1.00 85.12 113 LYS A N 1
ATOM 885 C CA . LYS A 1 113 ? -3.169 -3.552 16.947 1.00 85.12 113 LYS A CA 1
ATOM 886 C C . LYS A 1 113 ? -3.575 -3.408 15.479 1.00 85.12 113 LYS A C 1
ATOM 888 O O . LYS A 1 113 ? -2.830 -3.823 14.595 1.00 85.12 113 LYS A O 1
ATOM 893 N N . ALA A 1 114 ? -4.765 -2.873 15.205 1.00 82.00 114 ALA A N 1
ATOM 894 C CA . ALA A 1 114 ? -5.209 -2.609 13.839 1.00 82.00 114 ALA A CA 1
ATOM 895 C C . ALA A 1 1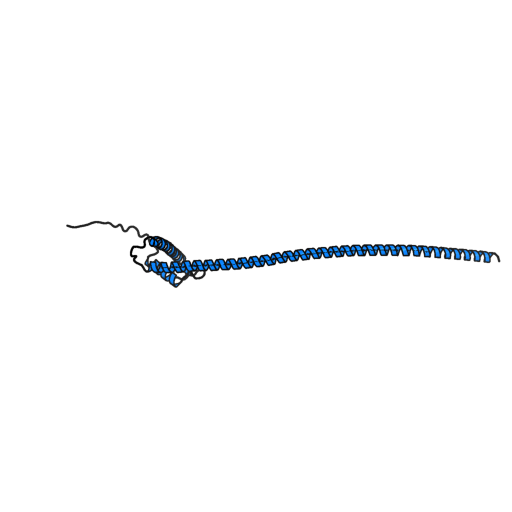14 ? -4.418 -1.453 13.203 1.00 82.00 114 ALA A C 1
ATOM 897 O O . ALA A 1 114 ? -3.984 -1.587 12.063 1.00 82.00 114 ALA A O 1
ATOM 898 N N . ALA A 1 115 ? -4.181 -0.371 13.951 1.00 82.62 115 ALA A N 1
ATOM 899 C CA . ALA A 1 115 ? -3.381 0.765 13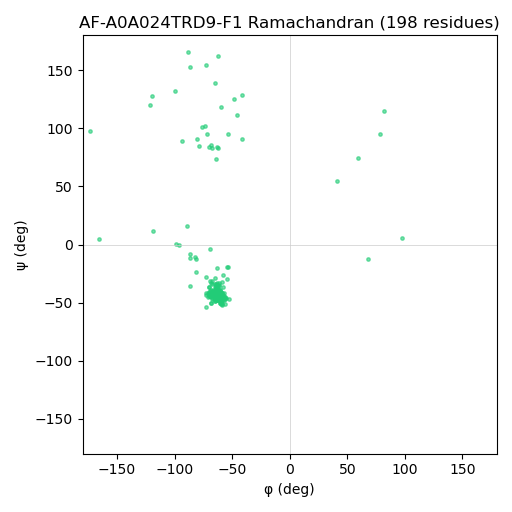.496 1.00 82.62 115 ALA A CA 1
ATOM 900 C C . ALA A 1 115 ? -1.915 0.380 13.229 1.00 82.62 115 ALA A C 1
ATOM 902 O O . ALA A 1 115 ? -1.354 0.773 12.215 1.00 82.62 115 ALA A O 1
ATOM 903 N N . GLU A 1 116 ? -1.309 -0.447 14.085 1.00 83.69 116 GLU A N 1
ATOM 904 C CA . GLU A 1 116 ? 0.061 -0.945 13.885 1.00 83.69 116 GLU A CA 1
ATOM 905 C C . GLU A 1 116 ? 0.190 -1.791 12.608 1.00 83.69 116 GLU A C 1
ATOM 907 O O . GLU A 1 116 ? 1.115 -1.602 11.818 1.00 83.69 116 GLU A O 1
ATOM 912 N N . LYS A 1 117 ? -0.766 -2.698 12.363 1.00 80.69 117 LYS A N 1
ATOM 913 C CA . LYS A 1 117 ? -0.800 -3.501 11.130 1.00 80.69 117 LYS A CA 1
ATOM 914 C C . LYS A 1 117 ? -0.978 -2.643 9.882 1.00 80.69 117 LYS A C 1
ATOM 916 O O . LYS A 1 117 ? -0.398 -2.959 8.846 1.00 80.69 117 LYS A O 1
ATOM 921 N N . GLU A 1 118 ? -1.793 -1.599 9.970 1.00 82.06 118 GLU A N 1
ATOM 922 C CA . GLU A 1 118 ? -2.024 -0.667 8.869 1.00 82.06 118 GLU A CA 1
ATOM 923 C C . GLU A 1 118 ? -0.756 0.140 8.562 1.00 82.06 118 GLU A C 1
ATOM 925 O O . GLU A 1 118 ? -0.306 0.127 7.417 1.00 82.06 118 GLU A O 1
ATOM 930 N N . ALA A 1 119 ? -0.091 0.685 9.584 1.00 81.69 119 ALA A N 1
ATOM 931 C CA . ALA A 1 119 ? 1.176 1.395 9.431 1.00 81.69 119 ALA A CA 1
ATOM 932 C C . ALA A 1 119 ? 2.282 0.504 8.830 1.00 81.69 119 ALA A C 1
ATOM 934 O O . ALA A 1 119 ? 3.005 0.927 7.926 1.00 81.69 119 ALA A O 1
ATOM 935 N N . ALA A 1 120 ? 2.386 -0.754 9.275 1.00 78.88 120 ALA A N 1
ATOM 936 C CA . ALA A 1 120 ? 3.336 -1.717 8.716 1.00 78.88 120 ALA A CA 1
ATOM 937 C C . ALA A 1 120 ? 3.039 -2.045 7.240 1.00 78.88 120 ALA A C 1
ATOM 939 O O . ALA A 1 120 ? 3.956 -2.126 6.422 1.00 78.88 120 ALA A O 1
ATOM 940 N N . ALA A 1 121 ? 1.763 -2.202 6.873 1.00 76.12 121 ALA A N 1
ATOM 941 C CA . ALA A 1 121 ? 1.361 -2.425 5.485 1.00 76.12 121 ALA A CA 1
ATOM 942 C C . ALA A 1 121 ? 1.582 -1.184 4.599 1.00 76.12 121 ALA A C 1
ATOM 944 O O . ALA A 1 121 ? 1.909 -1.330 3.419 1.00 76.12 121 ALA A O 1
ATOM 945 N N . GLY A 1 122 ? 1.422 0.021 5.156 1.00 73.62 122 GLY A N 1
ATOM 946 C CA . GLY A 1 122 ? 1.757 1.286 4.500 1.00 73.62 122 GLY A CA 1
ATOM 947 C C . GLY A 1 122 ? 3.240 1.359 4.139 1.00 73.62 122 GLY A C 1
ATOM 948 O O . GLY A 1 122 ? 3.573 1.549 2.974 1.00 73.62 122 GLY A O 1
ATOM 949 N N . PHE A 1 123 ? 4.126 1.070 5.097 1.00 73.50 123 PHE A N 1
ATOM 950 C CA . PHE A 1 123 ? 5.576 1.068 4.871 1.00 73.50 123 PHE A CA 1
ATOM 951 C C . PHE A 1 123 ? 6.012 0.113 3.746 1.00 73.50 123 PHE A C 1
ATOM 953 O O . PHE A 1 123 ? 6.797 0.487 2.879 1.00 73.50 123 PHE A O 1
ATOM 960 N N . VAL A 1 124 ? 5.471 -1.112 3.716 1.00 73.50 124 VAL A N 1
ATOM 961 C CA . VAL A 1 124 ? 5.780 -2.090 2.653 1.00 73.50 124 VAL A CA 1
ATOM 962 C C . VAL A 1 124 ? 5.318 -1.593 1.281 1.00 73.50 124 VAL A C 1
ATOM 964 O O . VAL A 1 124 ? 6.013 -1.788 0.283 1.00 73.50 124 VAL A O 1
ATOM 967 N N . ARG A 1 125 ? 4.151 -0.946 1.220 1.00 72.19 125 ARG A N 1
ATOM 968 C CA . ARG A 1 125 ? 3.610 -0.389 -0.023 1.00 72.19 125 ARG A CA 1
ATOM 969 C C . ARG A 1 125 ? 4.487 0.741 -0.549 1.00 72.19 125 ARG A C 1
ATOM 971 O O . ARG A 1 125 ? 4.824 0.734 -1.730 1.00 72.19 125 ARG A O 1
ATOM 978 N N . ASP A 1 126 ? 4.880 1.658 0.325 1.00 71.44 126 ASP A N 1
ATOM 979 C CA . ASP A 1 126 ? 5.714 2.802 -0.039 1.00 71.44 126 ASP A CA 1
ATOM 980 C C . ASP A 1 126 ? 7.104 2.351 -0.502 1.00 71.44 126 ASP A C 1
ATOM 982 O O . ASP A 1 126 ? 7.575 2.804 -1.545 1.00 71.44 126 ASP A O 1
ATOM 986 N N . GLN A 1 127 ? 7.719 1.388 0.195 1.00 74.31 127 GLN A N 1
ATOM 987 C CA . GLN A 1 127 ? 9.003 0.814 -0.214 1.00 74.31 127 GLN A CA 1
ATOM 988 C C . GLN A 1 127 ? 8.925 0.166 -1.607 1.00 74.31 127 GLN A C 1
ATOM 990 O O . GLN A 1 127 ? 9.789 0.404 -2.448 1.00 74.31 127 GLN A O 1
ATOM 995 N N . CYS A 1 128 ? 7.862 -0.595 -1.889 1.00 58.59 128 CYS A N 1
ATOM 996 C CA . CYS A 1 128 ? 7.680 -1.246 -3.188 1.00 58.59 128 CYS A CA 1
ATOM 997 C C . CYS A 1 128 ? 7.543 -0.231 -4.339 1.00 58.59 128 CYS A C 1
ATOM 999 O O . CYS A 1 128 ? 8.115 -0.431 -5.410 1.00 58.59 128 CYS A O 1
ATOM 1001 N N . CYS A 1 129 ? 6.841 0.884 -4.118 1.00 71.19 129 CYS A N 1
ATOM 1002 C CA . CYS A 1 129 ? 6.718 1.956 -5.109 1.00 71.19 129 CYS A CA 1
ATOM 1003 C C . CYS A 1 129 ? 8.071 2.605 -5.449 1.00 71.19 129 CYS A C 1
ATOM 1005 O O . CYS A 1 129 ? 8.331 2.908 -6.614 1.00 71.19 129 CYS A O 1
ATOM 1007 N N . VAL A 1 130 ? 8.934 2.809 -4.447 1.00 75.00 130 VAL A N 1
ATOM 1008 C CA . VAL A 1 130 ? 10.276 3.379 -4.647 1.00 75.00 130 VAL A CA 1
ATOM 1009 C C . VAL A 1 130 ? 11.146 2.439 -5.481 1.00 75.00 130 VAL A C 1
ATOM 1011 O O . VAL A 1 130 ? 11.770 2.884 -6.446 1.00 75.00 130 VAL A O 1
ATOM 1014 N N . ASP A 1 131 ? 11.140 1.142 -5.171 1.00 69.25 131 ASP A N 1
ATOM 1015 C CA . ASP A 1 131 ? 11.942 0.153 -5.899 1.00 69.25 131 ASP A CA 1
ATOM 1016 C C . ASP A 1 131 ? 11.522 0.059 -7.377 1.00 69.25 131 ASP A C 1
ATOM 1018 O O . ASP A 1 131 ? 12.374 0.051 -8.267 1.00 69.25 131 ASP A O 1
ATOM 1022 N N . VAL A 1 132 ? 10.214 0.076 -7.667 1.00 74.62 132 VAL A N 1
ATOM 1023 C CA . VAL A 1 132 ? 9.690 0.083 -9.048 1.00 74.62 132 VAL A CA 1
ATOM 1024 C C . VAL A 1 132 ? 10.197 1.296 -9.836 1.00 74.62 132 VAL A C 1
ATOM 1026 O O . VAL A 1 132 ? 10.675 1.139 -10.960 1.00 74.62 132 VAL A O 1
ATOM 1029 N N . ALA A 1 133 ? 10.164 2.496 -9.247 1.00 75.06 133 ALA A N 1
ATOM 1030 C CA . ALA A 1 133 ? 10.639 3.711 -9.912 1.00 75.06 133 ALA A CA 1
ATOM 1031 C C . ALA A 1 133 ? 12.146 3.660 -10.236 1.00 75.06 133 ALA A C 1
ATOM 1033 O O . ALA A 1 133 ? 12.581 4.142 -11.289 1.00 75.06 133 ALA A O 1
ATOM 1034 N N . ILE A 1 134 ? 12.947 3.048 -9.357 1.00 76.06 134 ILE A N 1
ATOM 1035 C CA . ILE A 1 134 ? 14.385 2.853 -9.578 1.00 76.06 134 ILE A CA 1
ATOM 1036 C C . ILE A 1 134 ? 14.618 1.916 -10.769 1.00 76.06 134 ILE A C 1
ATOM 1038 O O . ILE A 1 134 ? 15.381 2.264 -11.675 1.00 76.06 134 ILE A O 1
ATOM 1042 N N . PHE A 1 135 ? 13.933 0.770 -10.815 1.00 71.94 135 PHE A N 1
ATOM 1043 C CA . PHE A 1 135 ? 14.076 -0.186 -11.918 1.00 71.94 135 PHE A CA 1
ATOM 1044 C C . PHE A 1 135 ? 13.649 0.400 -13.264 1.00 71.94 135 PHE A C 1
ATOM 1046 O O . PHE A 1 135 ? 14.349 0.218 -14.261 1.00 71.94 135 PHE A O 1
ATOM 1053 N N . GLU A 1 136 ? 12.542 1.142 -13.308 1.00 74.81 136 GLU A N 1
ATOM 1054 C CA . GLU A 1 136 ? 12.105 1.813 -14.536 1.00 74.81 136 GLU A CA 1
ATOM 1055 C C . GLU A 1 136 ? 13.137 2.823 -15.047 1.00 74.81 136 GLU A C 1
ATOM 1057 O O . GLU A 1 136 ? 13.361 2.932 -16.255 1.00 74.81 136 GLU A O 1
ATOM 1062 N N . THR A 1 137 ? 13.775 3.557 -14.135 1.00 84.12 137 THR A N 1
ATOM 1063 C CA . THR A 1 137 ? 14.795 4.549 -14.487 1.00 84.12 137 THR A CA 1
ATOM 1064 C C . THR A 1 137 ? 16.038 3.869 -15.061 1.00 84.12 137 THR A C 1
ATOM 1066 O O . THR A 1 137 ? 16.507 4.256 -16.130 1.00 84.12 137 THR A O 1
ATOM 1069 N N . GLN A 1 138 ? 16.517 2.803 -14.413 1.00 86.19 138 GLN A N 1
ATOM 1070 C CA . GLN A 1 138 ? 17.660 2.021 -14.895 1.00 86.19 138 GLN A CA 1
ATOM 1071 C C . GLN A 1 138 ? 17.382 1.369 -16.255 1.00 86.19 138 GLN A C 1
ATOM 1073 O O . GLN A 1 138 ? 18.232 1.398 -17.142 1.00 86.19 138 GLN A O 1
ATOM 1078 N N . ALA A 1 139 ? 16.180 0.822 -16.457 1.00 87.81 139 ALA A N 1
ATOM 1079 C CA . ALA A 1 139 ? 15.796 0.219 -17.731 1.00 87.81 139 ALA A CA 1
ATOM 1080 C C . ALA A 1 139 ? 15.824 1.236 -18.886 1.00 87.81 139 ALA A C 1
ATOM 1082 O O . ALA A 1 139 ? 16.295 0.916 -19.979 1.00 87.81 139 ALA A O 1
ATOM 1083 N N . ARG A 1 140 ? 15.369 2.475 -18.645 1.00 91.25 140 ARG A N 1
ATOM 1084 C CA . ARG A 1 140 ? 15.452 3.557 -19.642 1.00 91.25 140 ARG A CA 1
ATOM 1085 C C . ARG A 1 140 ? 16.894 3.954 -19.942 1.00 91.25 140 ARG A C 1
ATOM 1087 O O . ARG A 1 140 ? 17.220 4.178 -21.102 1.00 91.25 140 ARG A O 1
ATOM 1094 N N . GLU A 1 141 ? 17.748 4.035 -18.926 1.00 87.31 141 GLU A N 1
ATOM 1095 C CA . GLU A 1 141 ? 19.159 4.391 -19.105 1.00 87.31 141 GLU A CA 1
ATOM 1096 C C . GLU A 1 141 ? 19.903 3.352 -19.957 1.00 87.31 141 GLU A C 1
ATOM 1098 O O . GLU A 1 141 ? 20.590 3.716 -20.913 1.00 87.31 141 GLU A O 1
ATOM 1103 N N . ILE A 1 142 ? 19.675 2.061 -19.693 1.00 90.88 142 ILE A N 1
ATOM 1104 C CA . ILE A 1 142 ? 20.241 0.960 -20.486 1.00 90.88 142 ILE A CA 1
ATOM 1105 C C . ILE A 1 142 ? 19.790 1.047 -21.950 1.00 90.88 142 ILE A C 1
ATOM 1107 O O . ILE A 1 142 ? 20.614 0.904 -22.854 1.00 90.88 142 ILE A O 1
ATOM 1111 N N . ALA A 1 143 ? 18.503 1.301 -22.200 1.00 92.12 143 ALA A N 1
ATOM 1112 C CA . ALA A 1 143 ? 17.974 1.407 -23.560 1.00 92.12 143 ALA A CA 1
ATOM 1113 C C . ALA A 1 143 ? 18.623 2.562 -24.345 1.00 92.12 143 ALA A C 1
ATOM 1115 O O . ALA A 1 143 ? 19.036 2.384 -25.491 1.00 92.12 143 ALA A O 1
ATOM 1116 N N . LEU A 1 144 ? 18.782 3.727 -23.709 1.00 92.88 144 LEU A N 1
ATOM 1117 C CA . LEU A 1 144 ? 19.449 4.880 -24.320 1.00 92.88 144 LEU A CA 1
ATOM 1118 C C . LEU A 1 144 ? 20.925 4.599 -24.625 1.00 92.88 144 LEU A C 1
ATOM 1120 O O . LEU A 1 144 ? 21.458 5.043 -25.646 1.00 92.88 144 LEU A O 1
ATOM 1124 N N . GLU A 1 145 ? 21.612 3.863 -23.751 1.00 91.62 145 GLU A N 1
ATOM 1125 C CA . GLU A 1 145 ? 23.002 3.489 -23.990 1.00 91.62 145 GLU A CA 1
ATOM 1126 C C . GLU A 1 145 ? 23.145 2.503 -25.156 1.00 91.62 145 GLU A C 1
ATOM 1128 O O . GLU A 1 145 ? 24.055 2.663 -25.977 1.00 91.62 145 GLU A O 1
ATOM 1133 N N 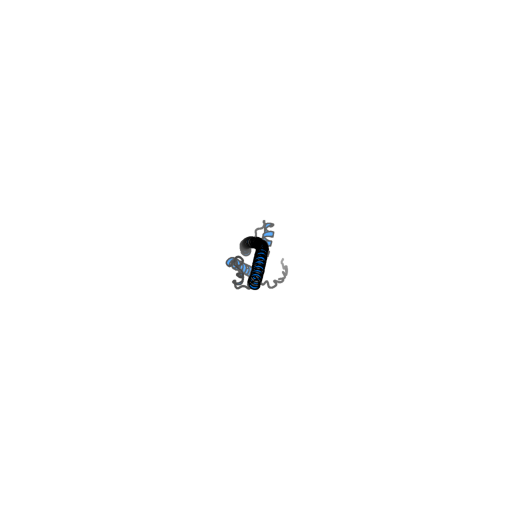. GLN A 1 146 ? 22.224 1.544 -25.282 1.00 91.31 146 GLN A N 1
ATOM 1134 C CA . GLN A 1 146 ? 22.174 0.620 -26.417 1.00 91.31 146 GLN A CA 1
ATOM 1135 C C . GLN A 1 146 ? 21.987 1.367 -27.739 1.00 91.31 146 GLN A C 1
ATOM 1137 O O . GLN A 1 146 ? 22.802 1.196 -28.646 1.00 91.31 146 GLN A O 1
ATOM 1142 N N . GLU A 1 147 ? 21.008 2.269 -27.825 1.00 92.88 147 GLU A N 1
ATOM 1143 C CA . GLU A 1 147 ? 20.765 3.072 -29.031 1.00 92.88 147 GLU A CA 1
ATOM 1144 C C . GLU A 1 147 ? 21.999 3.911 -29.411 1.00 92.88 147 GLU A C 1
ATOM 1146 O O . GLU A 1 147 ? 22.425 3.964 -30.569 1.00 92.88 147 GLU A O 1
ATOM 1151 N N . ARG A 1 148 ? 22.663 4.517 -28.420 1.00 94.50 148 ARG A N 1
ATOM 1152 C CA . ARG A 1 148 ? 23.901 5.280 -28.633 1.00 94.50 148 ARG A CA 1
ATOM 1153 C C . ARG A 1 148 ? 25.047 4.405 -29.148 1.00 94.50 148 ARG A C 1
ATOM 1155 O O . ARG A 1 148 ? 25.861 4.877 -29.949 1.00 94.50 148 ARG A O 1
ATOM 1162 N N . LEU A 1 149 ? 25.158 3.163 -28.679 1.00 95.38 149 LEU A N 1
ATOM 1163 C CA . LEU A 1 149 ? 26.154 2.207 -29.167 1.00 95.38 149 LEU A CA 1
ATOM 1164 C C . LEU A 1 149 ? 25.838 1.745 -30.591 1.00 95.38 149 LEU A C 1
ATOM 1166 O O . LEU A 1 149 ? 26.750 1.683 -31.418 1.00 95.38 149 LEU A O 1
ATOM 1170 N N . GLU A 1 150 ? 24.570 1.492 -30.901 1.00 95.69 150 GLU A N 1
ATOM 1171 C CA . GLU A 1 150 ? 24.114 1.136 -32.245 1.00 95.69 150 GLU A CA 1
ATOM 1172 C C . GLU A 1 150 ? 24.401 2.251 -33.245 1.00 95.69 150 GLU A C 1
ATOM 1174 O O . GLU A 1 150 ? 25.000 2.003 -34.293 1.00 95.69 150 GLU A O 1
ATOM 1179 N N . PHE A 1 151 ? 24.089 3.497 -32.886 1.00 96.88 151 PHE A N 1
ATOM 1180 C CA . PHE A 1 151 ? 24.391 4.652 -33.724 1.00 96.88 151 PHE A CA 1
ATOM 1181 C C . PHE A 1 151 ? 25.897 4.792 -33.991 1.00 96.88 151 PHE A C 1
ATOM 1183 O O . PHE A 1 151 ? 26.321 5.019 -35.127 1.00 96.88 151 PHE A O 1
ATOM 1190 N N . LYS A 1 152 ? 26.737 4.609 -32.962 1.00 96.75 152 LYS A N 1
ATOM 1191 C CA . LYS A 1 152 ? 28.200 4.614 -33.129 1.00 96.75 152 LYS A CA 1
ATOM 1192 C C . LYS A 1 152 ? 28.671 3.496 -34.052 1.00 96.75 152 LYS A C 1
ATOM 1194 O O . LYS A 1 152 ? 29.501 3.749 -34.922 1.00 96.75 152 LYS A O 1
ATOM 1199 N N . LYS A 1 153 ? 28.153 2.279 -33.873 1.00 97.25 153 LYS A N 1
ATOM 1200 C CA . LYS A 1 153 ? 28.500 1.123 -34.705 1.00 97.25 153 LYS A CA 1
ATOM 1201 C C . LYS A 1 153 ? 28.124 1.369 -36.165 1.00 97.25 153 LYS A C 1
ATOM 1203 O O . LYS A 1 153 ? 28.963 1.176 -37.038 1.00 97.25 153 LYS A O 1
ATOM 1208 N N . TYR A 1 154 ? 26.913 1.863 -36.410 1.00 96.44 154 TYR A N 1
ATOM 1209 C CA . TYR A 1 154 ? 26.439 2.212 -37.746 1.00 96.44 154 TYR A CA 1
ATOM 1210 C C . TYR A 1 154 ? 27.332 3.264 -38.412 1.00 96.44 154 TYR A C 1
ATOM 1212 O O . TYR A 1 154 ? 27.735 3.102 -39.562 1.00 96.44 154 TYR A O 1
ATOM 1220 N N . LYS A 1 155 ? 27.707 4.315 -37.673 1.00 97.00 155 LYS A N 1
ATOM 1221 C CA . LYS A 1 155 ? 28.609 5.357 -38.176 1.00 97.00 155 LYS A CA 1
ATOM 1222 C C . LYS A 1 155 ? 29.965 4.785 -38.607 1.00 97.00 155 LYS A C 1
ATOM 1224 O O . LYS A 1 155 ? 30.427 5.100 -39.699 1.00 97.00 155 LYS A O 1
ATOM 1229 N N . PHE A 1 156 ? 30.572 3.933 -37.780 1.00 97.00 156 PHE A N 1
ATOM 1230 C CA . PHE A 1 156 ? 31.831 3.265 -38.125 1.00 97.00 156 PHE A CA 1
ATOM 1231 C C . PHE A 1 156 ? 31.691 2.337 -39.335 1.00 97.00 156 PHE A C 1
ATOM 1233 O O . PHE A 1 156 ? 32.576 2.298 -40.184 1.00 97.00 156 PHE A O 1
ATOM 1240 N N . GLU A 1 157 ? 30.588 1.596 -39.436 1.00 95.88 157 GLU A N 1
ATOM 1241 C CA . GLU A 1 157 ? 30.345 0.696 -40.564 1.00 95.88 157 GLU A CA 1
ATOM 1242 C C . GLU A 1 157 ? 30.209 1.461 -41.889 1.00 95.88 157 GLU A C 1
ATOM 1244 O O . GLU A 1 157 ? 30.748 1.034 -42.910 1.00 95.88 157 GLU A O 1
ATOM 1249 N N . MET A 1 158 ? 29.535 2.611 -41.868 1.00 95.38 158 MET A N 1
ATOM 1250 C CA . MET A 1 158 ? 29.413 3.487 -43.033 1.00 95.38 158 MET A CA 1
ATOM 1251 C C . MET A 1 158 ? 30.762 4.054 -43.482 1.00 95.38 158 MET A C 1
ATOM 1253 O O . MET A 1 158 ? 31.069 3.992 -44.669 1.00 95.38 158 MET A O 1
ATOM 1257 N N . GLU A 1 159 ? 31.586 4.535 -42.548 1.00 96.69 159 GLU A N 1
ATOM 1258 C CA . GLU A 1 159 ? 32.935 5.042 -42.844 1.00 96.69 159 GLU A CA 1
ATOM 1259 C C . GLU A 1 159 ? 33.827 3.953 -43.467 1.00 96.69 159 GLU A C 1
ATOM 1261 O O . GLU A 1 159 ? 34.583 4.200 -44.409 1.00 96.69 159 GLU A O 1
ATOM 1266 N N . LEU A 1 160 ? 33.708 2.712 -42.985 1.00 95.50 160 LEU A N 1
ATOM 1267 C CA . LEU A 1 160 ? 34.475 1.585 -43.508 1.00 95.50 160 LEU A CA 1
ATOM 1268 C C . LEU A 1 160 ? 34.030 1.196 -44.928 1.00 95.50 160 LEU A C 1
ATOM 1270 O O . LEU A 1 160 ? 34.880 0.945 -45.782 1.00 95.50 160 LEU A O 1
ATOM 1274 N N . LYS A 1 161 ? 32.717 1.211 -45.199 1.00 96.62 161 LYS A N 1
ATOM 1275 C CA . LYS A 1 161 ? 32.157 0.986 -46.544 1.00 96.62 161 LYS A CA 1
ATOM 1276 C C . LYS A 1 161 ? 32.573 2.071 -47.529 1.00 96.62 161 LYS A C 1
ATOM 1278 O O . LYS A 1 161 ? 32.928 1.751 -48.658 1.00 96.62 161 LYS A O 1
ATOM 1283 N N . GLU A 1 162 ? 32.552 3.334 -47.115 1.00 95.75 162 GLU A N 1
ATOM 1284 C CA . GLU A 1 162 ? 32.995 4.455 -47.950 1.00 95.75 162 GLU A CA 1
ATOM 1285 C C . GLU A 1 162 ? 34.466 4.289 -48.353 1.00 95.75 162 GLU A C 1
ATOM 1287 O O . GLU A 1 162 ? 34.808 4.356 -49.533 1.00 95.75 162 GLU A O 1
ATOM 1292 N N . ARG A 1 163 ? 35.326 3.950 -47.389 1.00 96.69 163 ARG A N 1
ATOM 1293 C CA . ARG A 1 163 ? 36.747 3.700 -47.647 1.00 96.69 163 ARG A CA 1
ATOM 1294 C C . ARG A 1 163 ? 36.989 2.487 -48.548 1.00 96.69 163 ARG A C 1
ATOM 1296 O O . ARG A 1 163 ? 37.914 2.496 -49.357 1.00 96.69 163 ARG A O 1
ATOM 1303 N N . GLU A 1 164 ? 36.182 1.437 -48.416 1.00 96.38 164 GLU A N 1
ATOM 1304 C CA . GLU A 1 164 ? 36.252 0.267 -49.297 1.00 96.38 164 GLU A CA 1
ATOM 1305 C C . GLU A 1 164 ? 35.845 0.618 -50.736 1.00 96.38 164 GLU A C 1
ATOM 1307 O O . GLU A 1 164 ? 36.506 0.193 -51.685 1.00 96.38 164 GLU A O 1
ATOM 1312 N N . MET A 1 165 ? 34.794 1.426 -50.902 1.00 93.88 165 MET A N 1
ATOM 1313 C CA . MET A 1 165 ? 34.357 1.922 -52.209 1.00 93.88 165 MET A CA 1
ATOM 1314 C C . MET A 1 165 ? 35.441 2.773 -52.879 1.00 93.88 165 MET A C 1
ATOM 1316 O O . MET A 1 165 ? 35.743 2.550 -54.049 1.00 93.88 165 MET A O 1
ATOM 1320 N N . GLU A 1 166 ? 36.096 3.663 -52.131 1.00 96.69 166 GLU A N 1
ATOM 1321 C CA . GLU A 1 166 ? 37.194 4.493 -52.643 1.00 96.69 166 GLU A CA 1
ATOM 1322 C C . GLU A 1 166 ? 38.401 3.650 -53.104 1.00 96.69 166 GLU A C 1
ATOM 1324 O O . GLU A 1 166 ? 39.036 3.939 -54.121 1.00 96.69 166 GLU A O 1
ATOM 1329 N N . LEU A 1 167 ? 38.734 2.575 -52.380 1.00 96.31 167 LEU A N 1
ATOM 1330 C CA . LEU A 1 167 ? 39.803 1.660 -52.792 1.00 96.31 167 LEU A CA 1
ATOM 1331 C C . LEU A 1 167 ? 39.448 0.905 -54.076 1.00 96.31 167 LEU A C 1
ATOM 1333 O O . LEU A 1 167 ? 40.301 0.800 -54.959 1.00 96.31 167 LEU A O 1
ATOM 1337 N N . LYS A 1 168 ? 38.205 0.427 -54.198 1.00 96.25 168 LYS A N 1
ATOM 1338 C CA . LYS A 1 168 ? 37.721 -0.249 -55.409 1.00 96.25 168 LYS A CA 1
ATOM 1339 C C . LYS A 1 168 ? 37.732 0.679 -56.616 1.00 96.25 168 LYS A C 1
ATOM 1341 O O . LYS A 1 168 ? 38.180 0.267 -57.678 1.00 96.25 168 LYS A O 1
ATOM 1346 N N . GLU A 1 169 ? 37.305 1.928 -56.458 1.00 94.75 169 GLU A N 1
ATOM 1347 C CA . GLU A 1 169 ? 37.348 2.931 -57.528 1.00 94.75 169 GLU A CA 1
ATOM 1348 C C . GLU A 1 169 ? 38.785 3.160 -58.019 1.00 94.75 169 GLU A C 1
ATOM 1350 O O . GLU A 1 169 ? 39.079 3.022 -59.205 1.00 94.75 169 GLU A O 1
ATOM 1355 N N . ARG A 1 170 ? 39.729 3.378 -57.094 1.00 94.75 170 ARG A N 1
ATOM 1356 C CA . ARG A 1 170 ? 41.150 3.547 -57.443 1.00 94.75 170 ARG A CA 1
ATOM 1357 C C . ARG A 1 170 ? 41.753 2.317 -58.121 1.00 94.75 170 ARG A C 1
ATOM 1359 O O . ARG A 1 170 ? 42.685 2.455 -58.917 1.00 94.75 170 ARG A O 1
ATOM 1366 N N . GLU A 1 171 ? 41.307 1.118 -57.763 1.00 95.25 171 GLU A N 1
ATOM 1367 C CA . GLU A 1 171 ? 41.748 -0.128 -58.390 1.00 95.25 171 GLU A CA 1
ATOM 1368 C C . GLU A 1 171 ? 41.172 -0.282 -59.801 1.00 95.25 171 GLU A C 1
ATOM 1370 O O . GLU A 1 171 ? 41.927 -0.574 -60.732 1.00 95.25 171 GLU A O 1
ATOM 1375 N N . MET A 1 172 ? 39.884 0.017 -59.982 1.00 93.88 172 MET A N 1
ATOM 1376 C CA . MET A 1 172 ? 39.229 0.055 -61.291 1.00 93.88 172 MET A CA 1
ATOM 1377 C C . MET A 1 172 ? 39.928 1.032 -62.241 1.00 93.88 172 MET A C 1
ATOM 1379 O O . MET A 1 172 ? 40.314 0.634 -63.337 1.00 93.88 172 MET A O 1
ATOM 1383 N N . ASP A 1 173 ? 40.230 2.251 -61.789 1.00 95.62 173 ASP A N 1
ATOM 1384 C CA . ASP A 1 173 ? 40.989 3.243 -62.561 1.00 95.62 173 ASP A CA 1
ATOM 1385 C C . ASP A 1 173 ? 42.379 2.739 -62.986 1.00 95.62 173 ASP A C 1
ATOM 1387 O O . ASP A 1 173 ? 42.913 3.087 -64.046 1.00 95.62 173 ASP A O 1
ATOM 1391 N N . ARG A 1 174 ? 43.048 1.961 -62.123 1.00 95.12 174 ARG A N 1
ATOM 1392 C CA . ARG A 1 174 ? 44.362 1.378 -62.440 1.00 95.12 174 ARG A CA 1
ATOM 1393 C C . ARG A 1 174 ? 44.233 0.303 -63.508 1.00 95.12 174 ARG A C 1
ATOM 1395 O O . ARG A 1 174 ? 45.056 0.296 -64.424 1.00 95.12 174 ARG A O 1
ATOM 1402 N N . LEU A 1 175 ? 43.240 -0.573 -63.385 1.00 95.50 175 LEU A N 1
ATOM 1403 C CA . LEU A 1 175 ? 42.973 -1.636 -64.349 1.00 95.50 175 LEU A CA 1
ATOM 1404 C C . LEU A 1 175 ? 42.565 -1.063 -65.705 1.00 95.50 175 LEU A C 1
ATOM 1406 O O . LEU A 1 175 ? 43.119 -1.488 -66.713 1.00 95.50 175 LEU A O 1
ATOM 1410 N N . GLU A 1 176 ? 41.713 -0.040 -65.739 1.00 95.19 176 GLU A N 1
ATOM 1411 C CA . GLU A 1 176 ? 41.313 0.636 -66.977 1.00 95.19 176 GLU A CA 1
ATOM 1412 C C . GLU A 1 176 ? 42.524 1.238 -67.706 1.00 95.19 176 GLU A C 1
ATOM 1414 O O . GLU A 1 176 ? 42.719 1.009 -68.899 1.00 95.19 176 GLU A O 1
ATOM 1419 N N . ARG A 1 177 ? 43.428 1.920 -66.987 1.00 94.50 177 ARG A N 1
ATOM 1420 C CA . ARG A 1 177 ? 44.677 2.445 -67.576 1.00 94.50 177 ARG A CA 1
ATOM 1421 C C . ARG A 1 177 ? 45.634 1.360 -68.061 1.00 94.50 177 ARG A C 1
ATOM 1423 O O . ARG A 1 177 ? 46.484 1.627 -68.916 1.00 94.50 177 ARG A O 1
ATOM 1430 N N . ILE A 1 178 ? 45.613 0.176 -67.456 1.00 94.81 178 ILE A N 1
ATOM 1431 C CA . ILE A 1 178 ? 46.401 -0.962 -67.939 1.00 94.81 178 ILE A CA 1
ATOM 1432 C C . ILE A 1 178 ? 45.752 -1.482 -69.216 1.00 94.81 178 ILE A C 1
ATOM 1434 O O . ILE A 1 178 ? 46.429 -1.484 -70.239 1.00 94.81 178 ILE A O 1
ATOM 1438 N N . GLN A 1 179 ? 44.455 -1.789 -69.180 1.00 94.88 179 GLN A N 1
ATOM 1439 C CA . GLN A 1 179 ? 43.682 -2.279 -70.319 1.00 94.88 179 GLN A CA 1
ATOM 1440 C C . GLN A 1 179 ? 43.824 -1.366 -71.538 1.00 94.88 179 GLN A C 1
ATOM 1442 O O . GLN A 1 179 ? 44.174 -1.836 -72.614 1.00 94.88 179 GLN A O 1
ATOM 1447 N N . GLN A 1 180 ? 43.690 -0.050 -71.352 1.00 94.00 180 GLN A N 1
ATOM 1448 C CA . GLN A 1 180 ? 43.849 0.922 -72.432 1.00 94.00 180 GLN A CA 1
ATOM 1449 C C . GLN A 1 180 ? 45.225 0.815 -73.104 1.00 94.00 180 GLN A C 1
ATOM 1451 O O . GLN A 1 180 ? 45.327 0.839 -74.328 1.00 94.00 180 GLN A O 1
ATOM 1456 N N . ARG A 1 181 ? 46.291 0.638 -72.311 1.00 93.88 181 ARG A N 1
ATOM 1457 C CA . ARG A 1 181 ? 47.649 0.443 -72.836 1.00 93.88 181 ARG A CA 1
ATOM 1458 C C . ARG A 1 181 ? 47.813 -0.899 -73.538 1.00 93.88 181 ARG A C 1
ATOM 1460 O O . ARG A 1 181 ? 48.647 -1.002 -74.431 1.00 93.88 181 ARG A O 1
ATOM 1467 N N . GLU A 1 182 ? 47.109 -1.941 -73.115 1.00 94.44 182 GLU A N 1
ATOM 1468 C CA . GLU A 1 182 ? 47.130 -3.239 -73.798 1.00 94.44 182 GLU A CA 1
ATOM 1469 C C . GLU A 1 182 ? 46.423 -3.166 -75.145 1.00 94.44 182 GLU A C 1
ATOM 1471 O O . GLU A 1 182 ? 46.980 -3.614 -76.147 1.00 94.44 182 GLU A O 1
ATOM 1476 N N . ASP A 1 183 ? 45.264 -2.516 -75.186 1.00 94.38 183 ASP A N 1
ATOM 1477 C CA . ASP A 1 183 ? 44.504 -2.291 -76.410 1.00 94.38 183 ASP A CA 1
ATOM 1478 C C . ASP A 1 183 ? 45.292 -1.416 -77.397 1.00 94.38 183 ASP A C 1
ATOM 1480 O O . ASP A 1 183 ? 45.340 -1.718 -78.589 1.00 94.38 183 ASP A O 1
ATOM 1484 N N . ASP A 1 184 ? 45.975 -0.373 -76.911 1.00 94.06 184 ASP A N 1
ATOM 1485 C CA . ASP A 1 184 ? 46.864 0.468 -77.722 1.00 94.06 184 ASP A CA 1
ATOM 1486 C C . ASP A 1 184 ? 48.042 -0.321 -78.302 1.00 94.06 184 ASP A C 1
ATOM 1488 O O . ASP A 1 184 ? 48.329 -0.197 -79.495 1.00 94.06 184 ASP A O 1
ATOM 1492 N N . ARG A 1 185 ? 48.710 -1.151 -77.484 1.00 92.81 185 ARG A N 1
ATOM 1493 C CA . ARG A 1 185 ? 49.795 -2.026 -77.960 1.00 92.81 185 ARG A CA 1
ATOM 1494 C C . ARG A 1 185 ? 49.287 -2.979 -79.031 1.00 92.81 185 ARG A C 1
ATOM 1496 O O . ARG A 1 185 ? 49.880 -3.040 -80.098 1.00 92.81 185 ARG A O 1
ATOM 1503 N N . LYS A 1 186 ? 48.157 -3.642 -78.782 1.00 95.69 186 LYS A N 1
ATOM 1504 C CA . LYS A 1 186 ? 47.546 -4.571 -79.732 1.00 95.69 186 LYS A CA 1
ATOM 1505 C C . LYS A 1 186 ? 47.211 -3.887 -81.059 1.00 95.69 186 LYS A C 1
ATOM 1507 O O . LYS A 1 186 ? 47.585 -4.393 -82.108 1.00 95.69 186 LYS A O 1
ATOM 1512 N N . ARG A 1 187 ? 46.582 -2.705 -81.025 1.00 94.38 187 ARG A N 1
ATOM 1513 C CA . ARG A 1 187 ? 46.292 -1.920 -82.240 1.00 94.38 187 ARG A CA 1
ATOM 1514 C C . ARG A 1 187 ? 47.557 -1.549 -83.014 1.00 94.38 187 ARG A C 1
ATOM 1516 O O . ARG A 1 187 ? 47.545 -1.587 -84.241 1.00 94.38 187 ARG A O 1
ATOM 1523 N N . ASN A 1 188 ? 48.626 -1.168 -82.316 1.00 93.56 188 ASN A N 1
ATOM 1524 C CA . ASN A 1 188 ? 49.900 -0.830 -82.946 1.00 93.56 188 ASN A CA 1
ATOM 1525 C C . ASN A 1 188 ? 50.570 -2.066 -83.569 1.00 93.56 188 ASN A C 1
ATOM 1527 O O . ASN A 1 188 ? 51.009 -2.010 -84.715 1.00 93.56 188 ASN A O 1
ATOM 1531 N N . ASP A 1 189 ? 50.580 -3.194 -82.857 1.00 93.75 189 ASP A N 1
ATOM 1532 C CA . ASP A 1 189 ? 51.103 -4.467 -83.361 1.00 93.75 189 ASP A CA 1
ATOM 1533 C C . ASP A 1 189 ? 50.332 -4.930 -84.608 1.00 93.75 189 ASP A C 1
ATOM 1535 O O . ASP A 1 189 ? 50.949 -5.289 -85.612 1.00 93.75 189 ASP A O 1
ATOM 1539 N N . ASP A 1 190 ? 48.997 -4.851 -84.586 1.00 93.12 190 ASP A N 1
ATOM 1540 C CA . ASP A 1 190 ? 48.130 -5.178 -85.726 1.00 93.12 190 ASP A CA 1
ATOM 1541 C C . ASP A 1 190 ? 48.424 -4.267 -86.938 1.00 93.12 190 ASP A C 1
ATOM 1543 O O . ASP A 1 190 ? 48.524 -4.735 -88.076 1.00 93.12 190 ASP A O 1
ATOM 1547 N N . MET A 1 191 ? 48.627 -2.964 -86.708 1.00 90.44 191 MET A N 1
ATOM 1548 C CA . MET A 1 191 ? 49.004 -2.003 -87.753 1.00 90.44 191 MET A CA 1
ATOM 1549 C C . MET A 1 191 ? 50.388 -2.308 -88.344 1.00 90.44 191 MET A C 1
ATOM 1551 O O . MET A 1 191 ? 50.556 -2.289 -89.564 1.00 90.44 191 MET A O 1
ATOM 1555 N N . MET A 1 192 ? 51.377 -2.617 -87.502 1.00 89.25 192 MET A N 1
ATOM 1556 C CA . MET A 1 192 ? 52.722 -2.987 -87.948 1.00 89.25 192 MET A CA 1
ATOM 1557 C C . MET A 1 192 ? 52.718 -4.284 -88.758 1.00 89.25 192 MET A C 1
ATOM 1559 O O . MET A 1 192 ? 53.383 -4.358 -89.791 1.00 89.25 192 MET A O 1
ATOM 1563 N N . GLN A 1 193 ? 51.943 -5.288 -88.338 1.00 90.38 193 GLN A N 1
ATOM 1564 C CA . GLN A 1 193 ? 51.757 -6.517 -89.112 1.00 90.38 193 GLN A CA 1
ATOM 1565 C C . GLN A 1 193 ? 51.178 -6.222 -90.498 1.00 90.38 193 GLN A C 1
ATOM 1567 O O . GLN A 1 193 ? 51.694 -6.738 -91.488 1.00 90.38 193 GLN A O 1
ATOM 1572 N N . LEU A 1 194 ? 50.163 -5.357 -90.590 1.00 90.56 194 LEU A N 1
ATOM 1573 C CA . LEU A 1 194 ? 49.579 -4.966 -91.873 1.00 90.56 194 LEU A CA 1
ATOM 1574 C C . LEU A 1 194 ? 50.608 -4.284 -92.787 1.00 90.56 194 LEU A C 1
ATOM 1576 O O . LEU A 1 194 ? 50.717 -4.656 -93.953 1.00 90.56 194 LEU A O 1
ATOM 1580 N N . ILE A 1 195 ? 51.406 -3.350 -92.258 1.00 88.56 195 ILE A N 1
ATOM 1581 C CA . ILE A 1 195 ? 52.462 -2.665 -93.022 1.00 88.56 195 ILE A CA 1
ATOM 1582 C C . ILE A 1 195 ? 53.486 -3.674 -93.558 1.00 88.56 195 ILE A C 1
ATOM 1584 O O . ILE A 1 195 ? 53.798 -3.657 -94.750 1.00 88.56 195 ILE A O 1
ATOM 1588 N N . CYS A 1 196 ? 53.966 -4.588 -92.710 1.00 83.44 196 CYS A N 1
ATOM 1589 C CA . CYS A 1 196 ? 54.918 -5.629 -93.101 1.00 83.44 196 CYS A CA 1
ATOM 1590 C C . CYS A 1 196 ? 54.354 -6.578 -94.171 1.00 83.44 196 CYS A C 1
ATOM 1592 O O . CYS A 1 196 ? 55.096 -7.008 -95.051 1.00 83.44 196 CYS A O 1
ATOM 1594 N N . LEU A 1 197 ? 53.054 -6.888 -94.127 1.00 79.56 197 LEU A N 1
ATOM 1595 C CA . LEU A 1 197 ? 52.386 -7.708 -95.143 1.00 79.56 197 LEU A CA 1
ATOM 1596 C C . LEU A 1 197 ? 52.195 -6.969 -96.475 1.00 79.56 197 LEU A C 1
ATOM 1598 O O . LEU A 1 197 ? 52.165 -7.616 -97.515 1.00 79.56 197 LEU A O 1
ATOM 1602 N N . THR A 1 198 ? 52.085 -5.637 -96.461 1.00 74.44 198 THR A N 1
ATOM 1603 C CA . THR A 1 198 ? 51.925 -4.810 -97.676 1.00 74.44 198 THR A CA 1
ATOM 1604 C C . THR A 1 198 ? 53.236 -4.409 -98.362 1.00 74.44 198 THR A C 1
ATOM 1606 O O . THR A 1 198 ? 53.193 -3.831 -99.445 1.00 74.44 198 THR A O 1
ATOM 1609 N N . ALA A 1 199 ? 54.390 -4.675 -97.742 1.00 68.00 199 ALA A N 1
ATOM 1610 C CA . ALA A 1 199 ? 55.715 -4.310 -98.256 1.00 68.00 199 ALA A CA 1
ATOM 1611 C C . ALA A 1 199 ? 56.461 -5.461 -98.975 1.00 68.00 199 ALA A C 1
ATOM 1613 O O . ALA A 1 199 ? 57.583 -5.247 -99.438 1.00 68.00 199 ALA A O 1
ATOM 1614 N N . ASN A 1 200 ? 55.847 -6.647 -99.068 1.00 52.00 200 ASN A N 1
ATOM 1615 C CA . ASN A 1 200 ? 56.273 -7.776 -99.912 1.00 52.00 200 ASN A CA 1
ATOM 1616 C C . ASN A 1 200 ? 55.401 -7.862 -101.169 1.00 52.00 200 ASN A C 1
ATOM 1618 O O . ASN A 1 200 ? 55.917 -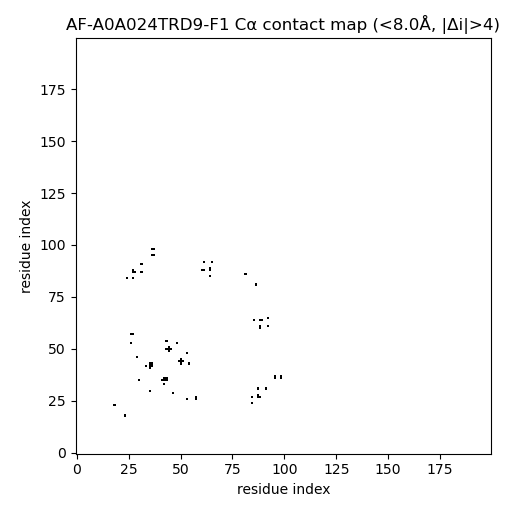8.359 -102.194 1.00 52.00 200 ASN A O 1
#

Sequence (200 aa):
MSDVHASDFTEGQQARKWWSDAGDLSLLTQVNIDLPFKQAKNAMKASGLDGKKASSRFYQLIRVHKKFQESSKYLSGVEQDETGKIILLDELVQLFDEACVQRQAERTSSAAKAAEKEAAAGFVRDQCCVDVAIFETQAREIALEQERLEFKKYKFEMELKEREMELKEREMDRLERIQQREDDRKRNDDMMQLICLTAN

Radius of gyration: 57.83 Å; Cα contacts (8 Å, |Δi|>4): 38; chains: 1; bounding box: 119×30×176 Å

Solvent-accessible surface area (backbone atoms only — not comparable to full-atom values): 11616 Å² total; per-residue (Å²): 135,82,88,81,85,84,74,82,74,74,86,76,71,85,67,86,63,94,66,48,74,69,53,49,41,54,51,50,53,51,46,67,73,64,38,36,80,72,50,69,95,70,49,57,58,75,73,85,50,64,33,69,60,52,50,54,48,51,55,50,50,53,56,53,48,52,54,46,54,61,52,45,71,77,57,81,84,64,94,71,86,83,46,73,61,56,59,52,47,54,53,48,48,52,57,49,52,54,38,50,52,53,53,50,51,52,49,52,54,53,50,51,56,50,51,52,54,49,53,55,54,47,52,55,51,55,52,51,55,52,53,52,57,52,52,56,51,51,54,51,52,53,51,54,50,50,54,55,50,50,54,52,51,53,53,54,52,49,54,52,51,52,53,50,50,54,51,50,50,59,48,50,57,50,50,51,59,47,49,53,52,50,53,51,48,50,54,50,52,54,51,52,51,51,53,61,66,73,75,112

Secondary structure (DSSP, 8-state):
-----------------SS-HHHHHHHHHHHHHH-TTTSSTTGGGSSSS-HHHHHHHHHHHHHHHHHHHHHHTT-TTS-----HHHHHHHHHHHHHHHHHHHHHHHHHHHHHHHHHHHHHHHHHHHHHHHHHHHHHHHHHHHHHHHHHHHHHHHHHHHHHHHHHHHHHHHHHHHHHHHHHHHHHHHHHHHHHHHHHHH--

Mean predicted aligned error: 17.58 Å

Organism: NCBI:txid157072